Protein AF-G2E736-F1 (afdb_monomer_lite)

Structure (mmCIF, N/CA/C/O backbone):
data_AF-G2E736-F1
#
_entry.id   AF-G2E736-F1
#
loop_
_atom_site.group_PDB
_atom_site.id
_atom_site.type_symbol
_atom_site.label_atom_id
_atom_site.label_alt_id
_atom_site.label_comp_id
_atom_site.label_asym_id
_atom_site.label_entity_id
_atom_site.label_seq_id
_atom_site.pdbx_PDB_ins_code
_atom_site.Cartn_x
_atom_site.Cartn_y
_atom_site.Cartn_z
_atom_site.occupancy
_atom_site.B_iso_or_equiv
_atom_site.auth_seq_id
_atom_site.auth_comp_id
_atom_site.auth_asym_id
_atom_site.auth_atom_id
_atom_site.pdbx_PDB_model_num
ATOM 1 N N . MET A 1 1 ? 27.287 -18.306 -97.192 1.00 38.28 1 MET A N 1
ATOM 2 C CA . MET A 1 1 ? 28.010 -17.024 -97.312 1.00 38.28 1 MET A CA 1
ATOM 3 C C . MET A 1 1 ? 27.262 -15.974 -96.508 1.00 38.28 1 MET A C 1
ATOM 5 O O . MET A 1 1 ? 26.047 -15.914 -96.611 1.00 38.28 1 MET A O 1
ATOM 9 N N . SER A 1 2 ? 28.021 -15.211 -95.722 1.00 40.59 2 SER A N 1
ATOM 10 C CA . SER A 1 2 ? 27.678 -13.952 -95.044 1.00 40.59 2 SER A CA 1
ATOM 11 C C . SER A 1 2 ? 26.694 -13.979 -93.872 1.00 40.59 2 SER A C 1
ATOM 13 O O . SER A 1 2 ? 25.486 -13.822 -94.002 1.00 40.59 2 SER A O 1
ATOM 15 N N . GLN A 1 3 ? 27.313 -14.083 -92.696 1.00 32.12 3 GLN A N 1
ATOM 16 C CA . GLN A 1 3 ? 26.836 -13.601 -91.406 1.00 32.12 3 GLN A CA 1
ATOM 17 C C . GLN A 1 3 ? 26.564 -12.085 -91.480 1.00 32.12 3 GLN A C 1
ATOM 19 O O . GLN A 1 3 ? 27.404 -11.336 -91.978 1.00 32.12 3 GLN A O 1
ATOM 24 N N . GLN A 1 4 ? 25.437 -11.622 -90.935 1.00 37.47 4 GLN A N 1
ATOM 25 C CA . GLN A 1 4 ? 25.281 -10.237 -90.486 1.00 37.47 4 GLN A CA 1
ATOM 26 C C . GLN A 1 4 ? 25.029 -10.245 -88.980 1.00 37.47 4 GLN A C 1
ATOM 28 O O . GLN A 1 4 ? 23.956 -10.575 -88.487 1.00 37.47 4 GLN A O 1
ATOM 33 N N . THR A 1 5 ? 26.091 -9.915 -88.257 1.00 35.25 5 THR A N 1
ATOM 34 C CA . THR A 1 5 ? 26.140 -9.647 -86.823 1.00 35.25 5 THR A CA 1
ATOM 35 C C . THR A 1 5 ? 25.477 -8.304 -86.517 1.00 35.25 5 THR A C 1
ATOM 37 O O . THR A 1 5 ? 25.991 -7.261 -86.918 1.00 35.25 5 THR A O 1
ATOM 40 N N . THR A 1 6 ? 24.375 -8.300 -85.767 1.00 41.50 6 THR A N 1
ATOM 41 C CA . THR A 1 6 ? 23.814 -7.080 -85.169 1.00 41.50 6 THR A CA 1
ATOM 42 C C . THR A 1 6 ? 24.322 -6.924 -83.736 1.00 41.50 6 THR A C 1
ATOM 44 O O . THR A 1 6 ? 23.935 -7.666 -82.835 1.00 41.50 6 THR A O 1
ATOM 47 N N . THR A 1 7 ? 25.211 -5.958 -83.534 1.00 42.09 7 THR A N 1
ATOM 48 C CA . THR A 1 7 ? 25.757 -5.509 -82.246 1.00 42.09 7 THR A CA 1
ATOM 49 C C . THR A 1 7 ? 24.682 -4.840 -81.370 1.00 42.09 7 THR A C 1
ATOM 51 O O . THR A 1 7 ? 23.824 -4.124 -81.894 1.00 42.09 7 THR A O 1
ATOM 54 N N . PRO A 1 8 ? 24.721 -4.987 -80.030 1.00 41.59 8 PRO A N 1
ATOM 55 C CA . PRO A 1 8 ? 23.765 -4.329 -79.148 1.00 41.59 8 PRO A CA 1
ATOM 56 C C . PRO A 1 8 ? 24.120 -2.846 -78.949 1.00 41.59 8 PRO A C 1
ATOM 58 O O . PRO A 1 8 ? 25.254 -2.483 -78.628 1.00 41.59 8 PRO A O 1
ATOM 61 N N . LYS A 1 9 ? 23.116 -1.976 -79.123 1.00 42.38 9 LYS A N 1
ATOM 62 C CA . LYS A 1 9 ? 23.180 -0.527 -78.879 1.00 42.38 9 LYS A CA 1
ATOM 63 C C . LYS A 1 9 ? 23.616 -0.234 -77.434 1.00 42.38 9 LYS A C 1
ATOM 65 O O . LYS A 1 9 ? 22.866 -0.481 -76.491 1.00 42.38 9 LYS A O 1
ATOM 70 N N . LYS A 1 10 ? 24.802 0.364 -77.266 1.00 39.66 10 LYS A N 1
ATOM 71 C CA . LYS A 1 10 ? 25.232 1.014 -76.016 1.00 39.66 10 LYS A CA 1
ATOM 72 C C . LYS A 1 10 ? 24.239 2.129 -75.670 1.00 39.66 10 LYS A C 1
ATOM 74 O O . LYS A 1 10 ? 24.122 3.103 -76.410 1.00 39.66 10 LYS A O 1
ATOM 79 N N . ARG A 1 11 ? 23.528 1.997 -74.545 1.00 41.25 11 ARG A N 1
ATOM 80 C CA . ARG A 1 11 ? 22.749 3.096 -73.959 1.00 41.25 11 ARG A CA 1
ATOM 81 C C . ARG A 1 11 ? 23.721 4.196 -73.535 1.00 41.25 11 ARG A C 1
ATOM 83 O O . ARG A 1 11 ? 24.558 3.984 -72.659 1.00 41.25 11 ARG A O 1
ATOM 90 N N . GLY A 1 12 ? 23.628 5.347 -74.195 1.00 37.38 12 GLY A N 1
ATOM 91 C CA . GLY A 1 12 ? 24.351 6.555 -73.823 1.00 37.38 12 GLY A CA 1
ATOM 92 C C . GLY A 1 12 ? 23.983 6.971 -72.401 1.00 37.38 12 GLY A C 1
ATOM 93 O O . GLY A 1 12 ? 22.809 7.096 -72.058 1.00 37.38 12 GLY A O 1
ATOM 94 N N . ARG A 1 13 ? 25.005 7.152 -71.568 1.00 41.62 13 ARG A N 1
ATOM 95 C CA . ARG A 1 13 ? 24.904 7.781 -70.252 1.00 41.62 13 ARG A CA 1
ATOM 96 C C . ARG A 1 13 ? 24.563 9.261 -70.482 1.00 41.62 13 ARG A C 1
ATOM 98 O O . ARG A 1 13 ? 25.299 9.897 -71.238 1.00 41.62 13 ARG A O 1
ATOM 105 N N . PRO A 1 14 ? 23.495 9.824 -69.892 1.00 42.16 14 PRO A N 1
ATOM 106 C CA . PRO A 1 14 ? 23.243 11.250 -70.027 1.00 42.16 14 PRO A CA 1
ATOM 107 C C . PRO A 1 14 ? 24.407 12.024 -69.400 1.00 42.16 14 PRO A C 1
ATOM 109 O O . PRO A 1 14 ? 24.808 11.771 -68.261 1.00 42.16 14 PRO A O 1
ATOM 112 N N . ALA A 1 15 ? 24.989 12.920 -70.192 1.00 45.66 15 ALA A N 1
ATOM 113 C CA . ALA A 1 15 ? 25.971 13.884 -69.738 1.00 45.66 15 ALA A CA 1
ATOM 114 C C . ALA A 1 15 ? 25.274 14.991 -68.930 1.00 45.66 15 ALA A C 1
ATOM 116 O O . ALA A 1 15 ? 24.087 15.257 -69.106 1.00 45.66 15 ALA A O 1
ATOM 117 N N . THR A 1 16 ? 26.060 15.656 -68.082 1.00 45.16 16 THR A N 1
ATOM 118 C CA . THR A 1 16 ? 25.750 16.913 -67.378 1.00 45.16 16 THR A CA 1
ATOM 119 C C . THR A 1 16 ? 24.729 16.855 -66.236 1.00 45.16 16 THR A C 1
ATOM 121 O O . THR A 1 16 ? 23.681 17.483 -66.268 1.00 45.16 16 THR A O 1
ATOM 124 N N . GLY A 1 17 ? 25.126 16.221 -65.130 1.00 43.62 17 GLY A N 1
ATOM 125 C CA . GLY A 1 17 ? 24.998 16.897 -63.837 1.00 43.62 17 GLY A CA 1
ATOM 126 C C . GLY A 1 17 ? 26.310 17.638 -63.591 1.00 43.62 17 GLY A C 1
ATOM 127 O O . GLY A 1 17 ? 27.357 16.989 -63.583 1.00 43.62 17 GLY A O 1
ATOM 128 N N . GLN A 1 18 ? 26.294 18.969 -63.462 1.00 53.94 18 GLN A N 1
ATOM 129 C CA . GLN A 1 18 ? 27.473 19.715 -63.006 1.00 53.94 18 GLN A CA 1
ATOM 130 C C . GLN A 1 18 ? 27.988 19.048 -61.728 1.00 53.94 18 GLN A C 1
ATOM 132 O O . GLN A 1 18 ? 27.253 18.906 -60.748 1.00 53.94 18 GLN A O 1
ATOM 137 N N . ALA A 1 19 ? 29.229 18.563 -61.762 1.00 52.59 19 ALA A N 1
ATOM 138 C CA . ALA A 1 19 ? 29.848 17.983 -60.587 1.00 52.59 19 ALA A CA 1
ATOM 139 C C . ALA A 1 19 ? 29.942 19.086 -59.531 1.00 52.59 19 ALA A C 1
ATOM 141 O O . ALA A 1 19 ? 30.679 20.051 -59.719 1.00 52.59 19 ALA A O 1
ATOM 142 N N . LEU A 1 20 ? 29.170 18.946 -58.448 1.00 55.00 20 LEU A N 1
ATOM 143 C CA . LEU A 1 20 ? 29.200 19.868 -57.315 1.00 55.00 20 LEU A CA 1
ATOM 144 C C . LEU A 1 20 ? 30.657 20.116 -56.913 1.00 55.00 20 LEU A C 1
ATOM 146 O O . LEU A 1 20 ? 31.442 19.164 -56.744 1.00 55.00 20 LEU A O 1
ATOM 150 N N . SER A 1 21 ? 31.016 21.387 -56.754 1.00 69.94 21 SER A N 1
ATOM 151 C CA . SER A 1 21 ? 32.341 21.761 -56.266 1.00 69.94 21 SER A CA 1
ATOM 152 C C . SER A 1 21 ? 32.610 21.082 -54.914 1.00 69.94 21 SER A C 1
ATOM 154 O O . SER A 1 21 ? 31.683 20.691 -54.192 1.00 69.94 21 SER A O 1
ATOM 156 N N . GLY A 1 22 ? 33.884 20.887 -54.556 1.00 62.31 22 GLY A N 1
ATOM 157 C CA . GLY A 1 22 ? 34.246 20.271 -53.270 1.00 62.31 22 GLY A CA 1
ATOM 158 C C . GLY A 1 22 ? 33.572 20.973 -52.081 1.00 62.31 22 GLY A C 1
ATOM 159 O O . GLY A 1 22 ? 33.037 20.311 -51.192 1.00 62.31 22 GLY A O 1
ATOM 160 N N . ALA A 1 23 ? 33.478 22.305 -52.146 1.00 67.25 23 ALA A N 1
ATOM 161 C CA . ALA A 1 23 ? 32.819 23.140 -51.148 1.00 67.25 23 ALA A CA 1
ATOM 162 C C . ALA A 1 23 ? 31.299 22.902 -51.062 1.00 67.25 23 ALA A C 1
ATOM 164 O O . ALA A 1 23 ? 30.753 22.779 -49.965 1.00 67.25 23 ALA A O 1
ATOM 165 N N . GLU A 1 24 ? 30.603 22.767 -52.194 1.00 69.25 24 GLU A N 1
ATOM 166 C CA . GLU A 1 24 ? 29.157 22.494 -52.211 1.00 69.25 24 GLU A CA 1
ATOM 167 C C . GLU A 1 24 ? 28.822 21.089 -51.710 1.00 69.25 24 GLU A C 1
ATOM 169 O O . GLU A 1 24 ? 27.812 20.898 -51.028 1.00 69.25 24 GLU A O 1
ATOM 174 N N . ARG A 1 25 ? 29.688 20.102 -51.980 1.00 64.69 25 ARG A N 1
ATOM 175 C CA . ARG A 1 25 ? 29.551 18.754 -51.408 1.00 64.69 25 ARG A CA 1
ATOM 176 C C . ARG A 1 25 ? 29.687 18.778 -49.893 1.00 64.69 25 ARG A C 1
ATOM 178 O O . ARG A 1 25 ? 28.876 18.166 -49.202 1.00 64.69 25 ARG A O 1
ATOM 185 N N . GLN A 1 26 ? 30.657 19.524 -49.373 1.00 62.56 26 GLN A N 1
ATOM 186 C CA . GLN A 1 26 ? 30.870 19.661 -47.933 1.00 62.56 26 GLN A CA 1
ATOM 187 C C . GLN A 1 26 ? 29.741 20.437 -47.251 1.00 62.56 26 GLN A C 1
ATOM 189 O O . GLN A 1 26 ? 29.319 20.062 -46.158 1.00 62.56 26 GLN A O 1
ATOM 194 N N . ARG A 1 27 ? 29.190 21.463 -47.910 1.00 75.19 27 ARG A N 1
ATOM 195 C CA . ARG A 1 27 ? 28.008 22.189 -47.432 1.00 75.19 27 ARG A CA 1
ATOM 196 C C . ARG A 1 27 ? 26.778 21.286 -47.379 1.00 75.19 27 ARG A C 1
ATOM 198 O O . ARG A 1 27 ? 26.169 21.180 -46.322 1.00 75.19 27 ARG A O 1
ATOM 205 N N . ARG A 1 28 ? 26.468 20.558 -48.458 1.00 76.12 28 ARG A N 1
ATOM 206 C CA . ARG A 1 28 ? 25.341 19.609 -48.479 1.00 76.12 28 ARG A CA 1
ATOM 207 C C . ARG A 1 28 ? 25.523 18.460 -47.497 1.00 76.12 28 ARG A C 1
ATOM 209 O O . ARG A 1 28 ? 24.546 18.004 -46.916 1.00 76.12 28 ARG A O 1
ATOM 216 N N . TYR A 1 29 ? 26.754 18.000 -47.281 1.00 73.19 29 TYR A N 1
ATOM 217 C CA . TYR A 1 29 ? 27.057 17.020 -46.241 1.00 73.19 29 TYR A CA 1
ATOM 218 C C . TYR A 1 29 ? 26.792 17.588 -44.843 1.00 73.19 29 TYR A C 1
ATOM 220 O O . TYR A 1 29 ? 26.139 16.928 -44.044 1.00 73.19 29 TYR A O 1
ATOM 228 N N . ARG A 1 30 ? 27.221 18.825 -44.556 1.00 76.12 30 ARG A N 1
ATOM 229 C CA . ARG A 1 30 ? 26.943 19.507 -43.279 1.00 76.12 30 ARG A CA 1
ATOM 230 C C . ARG A 1 30 ? 25.457 19.782 -43.074 1.00 76.12 30 ARG A C 1
ATOM 232 O O . ARG A 1 30 ? 24.983 19.631 -41.959 1.00 76.12 30 ARG A O 1
ATOM 239 N N . GLU A 1 31 ? 24.727 20.153 -44.122 1.00 77.44 31 GLU A N 1
ATOM 240 C CA . GLU A 1 31 ? 23.277 20.378 -44.079 1.00 77.44 31 GLU A CA 1
ATOM 241 C C . GLU A 1 31 ? 22.514 19.065 -43.886 1.00 77.44 31 GLU A C 1
ATOM 243 O O . GLU A 1 31 ? 21.630 19.004 -43.042 1.00 77.44 31 GLU A O 1
ATOM 248 N N . ARG A 1 32 ? 22.907 17.984 -44.574 1.00 74.19 32 ARG A N 1
ATOM 249 C CA . ARG A 1 32 ? 22.350 16.638 -44.356 1.00 74.19 32 ARG A CA 1
ATOM 250 C C . ARG A 1 32 ? 22.690 16.087 -42.980 1.00 74.19 32 ARG A C 1
ATOM 252 O O . ARG A 1 32 ? 21.835 15.468 -42.367 1.00 74.19 32 ARG A O 1
ATOM 259 N N . LYS A 1 33 ? 23.908 16.329 -42.489 1.00 68.00 33 LYS A N 1
ATOM 260 C CA . LYS A 1 33 ? 24.319 15.962 -41.135 1.00 68.00 33 LYS A CA 1
ATOM 261 C C . LYS A 1 33 ? 23.521 16.762 -40.104 1.00 68.00 33 LYS A C 1
ATOM 263 O O . LYS A 1 33 ? 22.902 16.147 -39.265 1.00 68.00 33 LYS A O 1
ATOM 268 N N . LYS A 1 34 ? 23.399 18.088 -40.239 1.00 68.62 34 LYS A N 1
ATOM 269 C CA . LYS A 1 34 ? 22.533 18.922 -39.380 1.00 68.62 34 LYS A CA 1
ATOM 270 C C . LYS A 1 34 ? 21.058 18.535 -39.447 1.00 68.62 34 LYS A C 1
ATOM 272 O O . LYS A 1 34 ? 20.384 18.647 -38.438 1.00 68.62 34 LYS A O 1
ATOM 277 N N . ALA A 1 35 ? 20.546 18.135 -40.610 1.00 59.06 35 ALA A N 1
ATOM 278 C CA . ALA A 1 35 ? 19.165 17.684 -40.762 1.00 59.06 35 ALA A CA 1
ATOM 279 C C . ALA A 1 35 ? 18.956 16.304 -40.128 1.00 59.06 35 ALA A C 1
ATOM 281 O O . ALA A 1 35 ? 17.963 16.107 -39.446 1.00 59.06 35 ALA A O 1
ATOM 282 N N . ARG A 1 36 ? 19.911 15.380 -40.293 1.00 52.56 36 ARG A N 1
ATOM 283 C CA . ARG A 1 36 ? 19.902 14.072 -39.627 1.00 52.56 36 ARG A CA 1
ATOM 284 C C . ARG A 1 36 ? 20.019 14.224 -38.113 1.00 52.56 36 ARG A C 1
ATOM 286 O O . ARG A 1 36 ? 19.228 13.630 -37.404 1.00 52.56 36 ARG A O 1
ATOM 293 N N . ASP A 1 37 ? 20.945 15.067 -37.666 1.00 47.62 37 ASP A N 1
ATOM 294 C CA . ASP A 1 37 ? 21.186 15.365 -36.258 1.00 47.62 37 ASP A CA 1
ATOM 295 C C . ASP A 1 37 ? 19.980 16.121 -35.651 1.00 47.62 37 ASP A C 1
ATOM 297 O O . ASP A 1 37 ? 19.612 15.840 -34.523 1.00 47.62 37 ASP A O 1
ATOM 301 N N . ARG A 1 38 ? 19.287 17.001 -36.403 1.00 45.91 38 ARG A N 1
ATOM 302 C CA . ARG A 1 38 ? 18.004 17.612 -35.983 1.00 45.91 38 ARG A CA 1
ATOM 303 C C . ARG A 1 38 ? 16.881 16.586 -35.846 1.00 45.91 38 ARG A C 1
ATOM 305 O O . ARG A 1 38 ? 16.194 16.592 -34.838 1.00 45.91 38 ARG A O 1
ATOM 312 N N . VAL A 1 39 ? 16.718 15.695 -36.826 1.00 44.91 39 VAL A N 1
ATOM 313 C CA . VAL A 1 39 ? 15.679 14.649 -36.796 1.00 44.91 39 VAL A CA 1
ATOM 314 C C . VAL A 1 39 ? 15.917 13.655 -35.653 1.00 44.91 39 VAL A C 1
ATOM 316 O O . VAL A 1 39 ? 14.962 13.140 -35.094 1.00 44.91 39 VAL A O 1
ATOM 319 N N . THR A 1 40 ? 17.169 13.421 -35.253 1.00 47.47 40 THR A N 1
ATOM 320 C CA . THR A 1 40 ? 17.508 12.577 -34.092 1.00 47.47 40 THR A CA 1
ATOM 321 C C . THR A 1 40 ? 17.495 13.318 -32.749 1.00 47.47 40 THR A C 1
ATOM 323 O O . THR A 1 40 ? 17.698 12.680 -31.725 1.00 47.47 40 THR A O 1
ATOM 326 N N . CYS A 1 41 ? 17.310 14.644 -32.732 1.00 43.88 41 CYS A N 1
ATOM 327 C CA . CYS A 1 41 ? 17.325 15.453 -31.507 1.00 43.88 41 CYS A CA 1
ATOM 328 C C . CYS A 1 41 ? 15.934 15.897 -31.023 1.00 43.88 41 CYS A C 1
ATOM 330 O O . CYS A 1 41 ? 15.858 16.401 -29.907 1.00 43.88 41 CYS A O 1
ATOM 332 N N . ASP A 1 42 ? 14.865 15.727 -31.810 1.00 52.59 42 ASP A N 1
ATOM 333 C CA . ASP A 1 42 ? 13.543 16.285 -31.470 1.00 52.59 42 ASP A CA 1
ATOM 334 C C . ASP A 1 42 ? 12.570 15.292 -30.797 1.00 52.59 42 ASP A C 1
ATOM 336 O O . ASP A 1 42 ? 11.603 15.731 -30.178 1.00 52.59 42 ASP A O 1
ATOM 340 N N . GLU A 1 43 ? 12.828 13.980 -30.817 1.00 61.38 43 GLU A N 1
ATOM 341 C CA . GLU A 1 43 ? 12.037 13.000 -30.053 1.00 61.38 43 GLU A CA 1
ATOM 342 C C . GLU A 1 43 ? 12.876 12.444 -28.901 1.00 61.38 43 GLU A C 1
ATOM 344 O O . GLU A 1 43 ? 13.898 11.785 -29.107 1.00 61.38 43 GLU A O 1
ATOM 349 N N . LYS A 1 44 ? 12.459 12.742 -27.664 1.00 71.31 44 LYS A N 1
ATOM 350 C CA . LYS A 1 44 ? 13.052 12.136 -26.467 1.00 71.31 44 LYS A CA 1
ATOM 351 C C . LYS A 1 44 ? 12.930 10.609 -26.576 1.00 71.31 44 LYS A C 1
ATOM 353 O O . LYS A 1 44 ? 11.871 10.133 -26.989 1.00 71.31 44 LYS A O 1
ATOM 358 N N . PRO A 1 45 ? 13.974 9.839 -26.217 1.00 83.19 45 PRO A N 1
ATOM 359 C CA . PRO A 1 45 ? 13.886 8.385 -26.230 1.00 83.19 45 PRO A CA 1
ATOM 360 C C . PRO A 1 45 ? 12.745 7.938 -25.316 1.00 83.19 45 PRO A C 1
ATOM 362 O O . PRO A 1 45 ? 12.526 8.521 -24.257 1.00 83.19 45 PRO A O 1
ATOM 365 N N . SER A 1 46 ? 12.003 6.927 -25.751 1.00 90.19 46 SER A N 1
ATOM 366 C CA . SER A 1 46 ? 10.874 6.387 -25.007 1.00 90.19 46 SER A CA 1
ATOM 367 C C . SER A 1 46 ? 10.601 4.945 -25.422 1.00 90.19 46 SER A C 1
ATOM 369 O O . SER A 1 46 ? 10.834 4.571 -26.575 1.00 90.19 46 SER A O 1
ATOM 371 N N . ASN A 1 47 ? 10.096 4.146 -24.484 1.00 94.50 47 ASN A N 1
ATOM 372 C CA . ASN A 1 47 ? 9.580 2.814 -24.741 1.00 94.50 47 ASN A CA 1
ATOM 373 C C . ASN A 1 47 ? 8.033 2.823 -24.704 1.00 94.50 47 ASN A C 1
ATOM 375 O O . ASN A 1 47 ? 7.440 2.784 -23.623 1.00 94.50 47 ASN A O 1
ATOM 379 N N . PRO A 1 48 ? 7.347 2.830 -25.865 1.00 95.31 48 PRO A N 1
ATOM 380 C CA . PRO A 1 48 ? 5.886 2.925 -25.912 1.00 95.31 48 PRO A CA 1
ATOM 381 C C . PRO A 1 48 ? 5.184 1.699 -25.314 1.00 95.31 48 PRO A C 1
ATOM 383 O O . PRO A 1 48 ? 4.067 1.809 -24.809 1.00 95.31 48 PRO A O 1
ATOM 386 N N . GLU A 1 49 ? 5.818 0.523 -25.348 1.00 96.56 49 GLU A N 1
ATOM 387 C CA . GLU A 1 49 ? 5.261 -0.673 -24.717 1.00 96.56 49 GLU A CA 1
ATOM 388 C C . GLU A 1 49 ? 5.320 -0.571 -23.192 1.00 96.56 49 GLU A C 1
ATOM 390 O O . GLU A 1 49 ? 4.341 -0.897 -22.522 1.00 96.56 49 GLU A O 1
ATOM 395 N N . HIS A 1 50 ? 6.429 -0.052 -22.655 1.00 97.56 50 HIS A N 1
ATOM 396 C CA . HIS A 1 50 ? 6.582 0.219 -21.224 1.00 97.56 50 HIS A CA 1
ATOM 397 C C . HIS A 1 50 ? 5.521 1.212 -20.745 1.00 97.56 50 HIS A C 1
ATOM 399 O O . HIS A 1 50 ? 4.752 0.905 -19.836 1.00 97.56 50 HIS A O 1
ATOM 405 N N . GLN A 1 51 ? 5.374 2.341 -21.441 1.00 95.81 51 GLN A N 1
ATOM 406 C CA . GLN A 1 51 ? 4.356 3.342 -21.114 1.00 95.81 51 GLN A CA 1
ATOM 407 C C . GLN A 1 51 ? 2.945 2.755 -21.103 1.00 95.81 51 GLN A C 1
ATOM 409 O O . GLN A 1 51 ? 2.174 3.013 -20.180 1.00 95.81 51 GLN A O 1
ATOM 414 N N . ARG A 1 52 ? 2.606 1.914 -22.086 1.00 96.75 52 ARG A N 1
ATOM 415 C CA . ARG A 1 52 ? 1.299 1.247 -22.145 1.00 96.75 52 ARG A CA 1
ATOM 416 C C . ARG A 1 52 ? 1.038 0.350 -20.930 1.00 96.75 52 ARG A C 1
ATOM 418 O O . ARG A 1 52 ? -0.106 0.263 -20.494 1.00 96.75 52 ARG A O 1
ATOM 425 N N . LEU A 1 53 ? 2.057 -0.346 -20.424 1.00 97.75 53 LEU A N 1
ATOM 426 C CA . LEU A 1 53 ? 1.921 -1.259 -19.284 1.00 97.75 53 LEU A CA 1
ATOM 427 C C . LEU A 1 53 ? 1.830 -0.517 -17.945 1.00 97.75 53 LEU A C 1
ATOM 429 O O . LEU A 1 53 ? 1.062 -0.933 -17.083 1.00 97.75 53 LEU A O 1
ATOM 433 N N . PHE A 1 54 ? 2.580 0.576 -17.791 1.00 97.44 54 PHE A N 1
ATOM 434 C CA . PHE A 1 54 ? 2.801 1.246 -16.503 1.00 97.44 54 PHE A CA 1
ATOM 435 C C . PHE A 1 54 ? 2.125 2.614 -16.375 1.00 97.44 54 PHE A C 1
ATOM 437 O O . PHE A 1 54 ? 2.473 3.418 -15.512 1.00 97.44 54 PHE A O 1
ATOM 444 N N . THR A 1 55 ? 1.137 2.886 -17.223 1.00 95.69 55 THR A N 1
ATOM 445 C CA . THR A 1 55 ? 0.259 4.046 -17.059 1.00 95.69 55 THR A CA 1
ATOM 446 C C . THR A 1 55 ? -0.859 3.703 -16.078 1.00 95.69 55 THR A C 1
ATOM 448 O O . THR A 1 55 ? -1.593 2.734 -16.281 1.00 95.69 55 THR A O 1
ATOM 451 N N . ILE A 1 56 ? -1.003 4.511 -15.024 1.00 95.69 56 ILE A N 1
ATOM 452 C CA . ILE A 1 56 ? -2.136 4.417 -14.097 1.00 95.69 56 ILE A CA 1
ATOM 453 C C . ILE A 1 56 ? -3.413 4.803 -14.865 1.00 95.69 56 ILE A C 1
ATOM 455 O O . ILE A 1 56 ? -3.457 5.899 -15.430 1.00 95.69 56 ILE A O 1
ATOM 459 N N . PRO A 1 57 ? -4.433 3.927 -14.938 1.00 93.44 57 PRO A N 1
ATOM 460 C CA . PRO A 1 57 ? -5.665 4.232 -15.655 1.00 93.44 57 PRO A CA 1
ATOM 461 C C . PRO A 1 57 ? -6.419 5.406 -15.024 1.00 93.44 57 PRO A C 1
ATOM 463 O O . PRO A 1 57 ? -6.508 5.510 -13.803 1.00 93.44 57 PRO A O 1
ATOM 466 N N . GLU A 1 58 ? -7.027 6.253 -15.855 1.00 90.12 58 GLU A N 1
ATOM 467 C CA . GLU A 1 58 ? -7.899 7.319 -15.361 1.00 90.12 58 GLU A CA 1
ATOM 468 C C . GLU A 1 58 ? -9.205 6.732 -14.787 1.00 90.12 58 GLU A C 1
ATOM 470 O O . GLU A 1 58 ? -9.866 5.929 -15.467 1.00 90.12 58 GLU A O 1
ATOM 475 N N . PRO A 1 59 ? -9.616 7.140 -13.569 1.00 87.38 59 PRO A N 1
ATOM 476 C CA . PRO A 1 59 ? -10.878 6.719 -12.974 1.00 87.38 59 PRO A CA 1
ATOM 477 C C . PRO A 1 59 ? -12.059 7.016 -13.901 1.00 87.38 59 PRO A C 1
ATOM 479 O O . PRO A 1 59 ? -12.252 8.149 -14.344 1.00 87.38 59 PRO A O 1
ATOM 482 N N . GLN A 1 60 ? -12.885 6.009 -14.183 1.00 81.25 60 GLN A N 1
ATOM 483 C CA . GLN A 1 60 ? -14.112 6.219 -14.941 1.00 81.25 60 GLN A CA 1
ATOM 484 C C . GLN A 1 60 ? -15.179 6.782 -14.006 1.00 81.25 60 GLN A C 1
ATOM 486 O O . GLN A 1 60 ? -15.472 6.205 -12.956 1.00 81.25 60 GLN A O 1
ATOM 491 N N . VAL A 1 61 ? -15.789 7.908 -14.388 1.00 66.44 61 VAL A N 1
ATOM 492 C CA . VAL A 1 61 ? -16.889 8.505 -13.621 1.00 66.44 61 VAL A CA 1
ATOM 493 C C . VAL A 1 61 ? -18.067 7.532 -13.626 1.00 66.44 61 VAL A C 1
ATOM 495 O O . VAL A 1 61 ? -18.833 7.448 -14.587 1.00 66.44 61 VAL A O 1
ATOM 498 N N . SER A 1 62 ? -18.211 6.775 -12.544 1.00 60.47 62 SER A N 1
ATOM 499 C CA . SER A 1 62 ? -19.362 5.903 -12.349 1.00 60.47 62 SER A CA 1
ATOM 500 C C . SER A 1 62 ? -20.592 6.753 -12.031 1.00 60.47 62 SER A C 1
ATOM 502 O O . SER A 1 62 ? -20.606 7.488 -11.048 1.00 60.47 62 SER A O 1
ATOM 504 N N . GLN A 1 63 ? -21.660 6.621 -12.825 1.00 50.62 63 GLN A N 1
ATOM 505 C CA . GLN A 1 63 ? -22.972 7.250 -12.579 1.00 50.62 63 GLN A CA 1
ATOM 506 C C . GLN A 1 63 ? -23.786 6.518 -11.494 1.00 50.62 63 GLN A C 1
ATOM 508 O O . GLN A 1 63 ? -25.011 6.433 -11.571 1.00 50.62 63 GLN A O 1
ATOM 513 N N . SER A 1 64 ? -23.122 5.915 -10.506 1.00 50.38 64 SER A N 1
ATOM 514 C CA . SER A 1 64 ? -23.825 5.151 -9.480 1.00 50.38 64 SER A CA 1
ATOM 515 C C . SER A 1 64 ? -24.479 6.104 -8.483 1.00 50.38 64 SER A C 1
ATOM 517 O O . SER A 1 64 ? -23.807 6.741 -7.679 1.00 50.38 64 SER A O 1
ATOM 519 N N . THR A 1 65 ? -25.807 6.188 -8.534 1.00 49.69 65 THR A N 1
ATOM 520 C CA . THR A 1 65 ? -26.660 6.865 -7.544 1.00 49.69 65 THR A CA 1
ATOM 521 C C . THR A 1 65 ? -27.168 5.892 -6.476 1.00 49.69 65 THR A C 1
ATOM 523 O O . THR A 1 65 ? -28.214 6.129 -5.868 1.00 49.69 65 THR A O 1
ATOM 526 N N . ALA A 1 66 ? -26.498 4.749 -6.293 1.00 54.31 66 ALA A N 1
ATOM 527 C CA . ALA A 1 66 ? -26.908 3.762 -5.305 1.00 54.31 66 ALA A CA 1
ATOM 528 C C . ALA A 1 66 ? -26.780 4.368 -3.901 1.00 54.31 66 ALA A C 1
ATOM 530 O O . ALA A 1 66 ? -25.693 4.745 -3.466 1.00 54.31 66 ALA A O 1
ATOM 531 N N . ILE A 1 67 ? -27.911 4.482 -3.206 1.00 54.06 67 ILE A N 1
ATOM 532 C CA . ILE A 1 67 ? -27.963 4.943 -1.820 1.00 54.06 67 ILE A CA 1
ATOM 533 C C . ILE A 1 67 ? -27.224 3.905 -0.975 1.00 54.06 67 ILE A C 1
ATOM 535 O O . ILE A 1 67 ? -27.696 2.777 -0.828 1.00 54.06 67 ILE A O 1
ATOM 539 N N . SER A 1 68 ? -26.062 4.280 -0.438 1.00 57.94 68 SER A N 1
ATOM 540 C CA . SER A 1 68 ? -25.355 3.454 0.537 1.00 57.94 68 SER A CA 1
ATOM 541 C C . SER A 1 68 ? -26.219 3.347 1.792 1.00 57.94 68 SER A C 1
ATOM 543 O O . SER A 1 68 ? -26.569 4.357 2.410 1.00 57.94 68 SER A O 1
ATOM 545 N N . VAL A 1 69 ? -26.629 2.127 2.142 1.00 59.47 69 VAL A N 1
ATOM 546 C CA . VAL A 1 69 ? -27.348 1.882 3.392 1.00 59.47 69 VAL A CA 1
ATOM 547 C C . VAL A 1 69 ? -26.339 2.024 4.521 1.00 59.47 69 VAL A C 1
ATOM 549 O O . VAL A 1 69 ? -25.378 1.265 4.603 1.00 59.47 69 VAL A O 1
ATOM 552 N N . ARG A 1 70 ? -26.561 3.007 5.395 1.00 67.69 70 ARG A N 1
ATOM 553 C CA . ARG A 1 70 ? -25.730 3.223 6.580 1.00 67.69 70 ARG A CA 1
ATOM 554 C C . ARG A 1 70 ? -25.925 2.065 7.549 1.00 67.69 70 ARG A C 1
ATOM 556 O O . ARG A 1 70 ? -26.934 2.005 8.248 1.00 67.69 70 ARG A O 1
ATOM 563 N N . THR A 1 71 ? -24.965 1.157 7.590 1.00 71.19 71 THR A N 1
ATOM 564 C CA . THR A 1 71 ? -24.894 0.099 8.596 1.00 71.19 71 THR A CA 1
ATOM 565 C C . THR A 1 71 ? -23.871 0.500 9.647 1.00 71.19 71 THR A C 1
ATOM 567 O O . THR A 1 71 ? -22.700 0.683 9.326 1.00 71.19 71 THR A O 1
ATOM 570 N N . LEU A 1 72 ? -24.322 0.668 10.889 1.00 83.62 72 LEU A N 1
ATOM 571 C CA . LEU A 1 72 ? -23.441 0.845 12.041 1.00 83.62 72 LEU A CA 1
ATOM 572 C C . LEU A 1 72 ? -23.259 -0.508 12.738 1.00 83.62 72 LEU A C 1
ATOM 574 O O . LEU A 1 72 ? -24.233 -1.263 12.818 1.00 83.62 72 LEU A O 1
ATOM 578 N N . PRO A 1 73 ? -22.060 -0.816 13.257 1.00 86.50 73 PRO A N 1
ATOM 579 C CA . PRO A 1 73 ? -21.868 -1.980 14.110 1.00 86.50 73 PRO A CA 1
ATOM 580 C C . PRO A 1 73 ? -22.708 -1.855 15.387 1.00 86.50 73 PRO A C 1
ATOM 582 O O . PRO A 1 73 ? -22.955 -0.752 15.886 1.00 86.50 73 PRO A O 1
ATOM 585 N N . GLU A 1 74 ? -23.138 -2.991 15.933 1.00 88.31 74 GLU A N 1
ATOM 586 C CA . GLU A 1 74 ? -23.855 -3.024 17.207 1.00 88.31 74 GLU A CA 1
ATOM 587 C C . GLU A 1 74 ? -22.948 -2.552 18.350 1.00 88.31 74 GLU A C 1
ATOM 589 O O . GLU A 1 74 ? -21.772 -2.913 18.429 1.00 88.31 74 GLU A O 1
ATOM 594 N N . GLN A 1 75 ? -23.494 -1.740 19.253 1.00 88.50 75 GLN A N 1
ATOM 595 C CA . GLN A 1 75 ? -22.764 -1.296 20.435 1.00 88.50 75 GLN A CA 1
ATOM 596 C C . GLN A 1 75 ? -22.681 -2.431 21.462 1.00 88.50 75 GLN A C 1
ATOM 598 O O . GLN A 1 75 ? -23.689 -3.059 21.784 1.00 88.50 75 GLN A O 1
ATOM 603 N N . GLN A 1 76 ? -21.484 -2.677 22.000 1.00 87.81 76 GLN A N 1
ATOM 604 C CA . GLN A 1 76 ? -21.217 -3.771 22.936 1.00 87.81 76 GLN A CA 1
ATOM 605 C C . GLN A 1 76 ? -20.609 -3.254 24.242 1.00 87.81 76 GLN A C 1
ATOM 607 O O . GLN A 1 76 ? -19.790 -2.339 24.229 1.00 87.81 76 GLN A O 1
ATOM 612 N N . ALA A 1 77 ? -20.981 -3.876 25.363 1.00 91.88 77 ALA A N 1
ATOM 613 C CA . ALA A 1 77 ? -20.385 -3.625 26.676 1.00 91.88 77 ALA A CA 1
ATOM 614 C C . ALA A 1 77 ? -19.259 -4.642 26.942 1.00 91.88 77 ALA A C 1
ATOM 616 O O . ALA A 1 77 ? -19.480 -5.675 27.577 1.00 91.88 77 ALA A O 1
ATOM 617 N N . VAL A 1 78 ? -18.074 -4.396 26.378 1.00 91.56 78 VAL A N 1
ATOM 618 C CA . VAL A 1 78 ? -16.933 -5.332 26.400 1.00 91.56 78 VAL A CA 1
ATOM 619 C C . VAL A 1 78 ? -16.241 -5.330 27.762 1.00 91.56 78 VAL A C 1
ATOM 621 O O . VAL A 1 78 ? -15.930 -6.381 28.327 1.00 91.56 78 VAL A O 1
ATOM 624 N N . THR A 1 79 ? -15.986 -4.138 28.290 1.00 92.44 79 THR A N 1
ATOM 625 C CA . THR A 1 79 ? -15.235 -3.918 29.527 1.00 92.44 79 THR A CA 1
ATOM 626 C C . THR A 1 79 ? -16.138 -3.587 30.710 1.00 92.44 79 THR A C 1
ATOM 628 O O . THR A 1 79 ? -15.736 -3.805 31.856 1.00 92.44 79 THR A O 1
ATOM 631 N N . GLY A 1 80 ? -17.349 -3.085 30.439 1.00 92.12 80 GLY A N 1
ATOM 632 C CA . GLY A 1 80 ? -18.269 -2.545 31.438 1.00 92.12 80 GLY A CA 1
ATOM 633 C C . GLY A 1 80 ? -17.973 -1.090 31.819 1.00 92.12 80 GLY A C 1
ATOM 634 O O . GLY A 1 80 ? -18.737 -0.500 32.583 1.00 92.12 80 GLY A O 1
ATOM 635 N N . ASP A 1 81 ? -16.894 -0.503 31.294 1.00 95.62 81 ASP A N 1
ATOM 636 C CA . ASP A 1 81 ? -16.620 0.930 31.362 1.00 95.62 81 ASP A CA 1
ATOM 637 C C . ASP A 1 81 ? -17.197 1.598 30.110 1.00 95.62 81 ASP A C 1
ATOM 639 O O . ASP A 1 81 ? -16.738 1.366 28.994 1.00 95.62 81 ASP A O 1
ATOM 643 N N . HIS A 1 82 ? -18.217 2.431 30.311 1.00 94.69 82 HIS A N 1
ATOM 644 C CA . HIS A 1 82 ? -18.965 3.057 29.225 1.00 94.69 82 HIS A CA 1
ATOM 645 C C . HIS A 1 82 ? -18.109 3.896 28.264 1.00 94.69 82 HIS A C 1
ATOM 647 O O . HIS A 1 82 ? -18.397 3.898 27.069 1.00 94.69 82 HIS A O 1
ATOM 653 N N . GLU A 1 83 ? -17.071 4.591 28.740 1.00 95.25 83 GLU A N 1
ATOM 654 C CA . GLU A 1 83 ? -16.232 5.420 27.866 1.00 95.25 83 GLU A CA 1
ATOM 655 C C . GLU A 1 83 ? -15.234 4.565 27.087 1.00 95.25 83 GLU A C 1
ATOM 657 O O . GLU A 1 83 ? -15.012 4.791 25.897 1.00 95.25 83 GLU A O 1
ATOM 662 N N . VAL A 1 84 ? -14.658 3.548 27.737 1.00 96.19 84 VAL A N 1
ATOM 663 C CA . VAL A 1 84 ? -13.765 2.589 27.071 1.00 96.19 84 VAL A CA 1
ATOM 664 C C . VAL A 1 84 ? -14.533 1.819 25.998 1.00 96.19 84 VAL A C 1
ATOM 666 O O . VAL A 1 84 ? -14.071 1.722 24.861 1.00 96.19 84 VAL A O 1
ATOM 669 N N . ASP A 1 85 ? -15.727 1.330 26.331 1.00 96.38 85 ASP A N 1
ATOM 670 C CA . ASP A 1 85 ? -16.598 0.600 25.411 1.00 96.38 85 ASP A CA 1
ATOM 671 C C . ASP A 1 85 ? -17.083 1.499 24.259 1.00 96.38 85 ASP A C 1
ATOM 673 O O . ASP A 1 85 ? -17.134 1.054 23.111 1.00 96.38 85 ASP A O 1
ATOM 677 N N . ALA A 1 86 ? -17.352 2.786 24.519 1.00 95.25 86 ALA A N 1
ATOM 678 C CA . ALA A 1 86 ? -17.634 3.765 23.469 1.00 95.25 86 ALA A CA 1
ATOM 679 C C . ALA A 1 86 ? -16.437 3.961 22.523 1.00 95.25 86 ALA A C 1
ATOM 681 O O . ALA A 1 86 ? -16.624 3.939 21.308 1.00 95.25 86 ALA A O 1
ATOM 682 N N . CYS A 1 87 ? -15.208 4.093 23.037 1.00 94.94 87 CYS A N 1
ATOM 683 C CA . CYS A 1 87 ? -14.009 4.173 22.196 1.00 94.94 87 CYS A CA 1
ATOM 684 C C . CYS A 1 87 ? -13.810 2.914 21.341 1.00 94.94 87 CYS A C 1
ATOM 686 O O . CYS A 1 87 ? -13.514 3.028 20.151 1.00 94.94 87 CYS A O 1
ATOM 688 N N . LEU A 1 88 ? -13.979 1.720 21.917 1.00 95.19 88 LEU A N 1
ATOM 689 C CA . LEU A 1 88 ? -13.877 0.458 21.177 1.00 95.19 88 LEU A CA 1
ATOM 690 C C . LEU A 1 88 ? -14.918 0.383 20.057 1.00 95.19 88 LEU A C 1
ATOM 692 O O . LEU A 1 88 ? -14.586 0.029 18.926 1.00 95.19 88 LEU A O 1
ATOM 696 N N . TRP A 1 89 ? -16.154 0.790 20.345 1.00 95.62 89 TRP A N 1
ATOM 697 C CA . TRP A 1 89 ? -17.209 0.855 19.342 1.00 95.62 89 TRP A CA 1
ATOM 698 C C . TRP A 1 89 ? -16.903 1.876 18.237 1.00 95.62 89 TRP A C 1
ATOM 700 O O . TRP A 1 89 ? -17.033 1.551 17.061 1.00 95.62 89 TRP A O 1
ATOM 710 N N . LEU A 1 90 ? -16.417 3.078 18.571 1.00 95.56 90 LEU A N 1
ATOM 711 C CA . LEU A 1 90 ? -16.030 4.087 17.573 1.00 95.56 90 LEU A CA 1
ATOM 712 C C . LEU A 1 90 ? -14.889 3.611 16.665 1.00 95.56 90 LEU A C 1
ATOM 714 O O . LEU A 1 90 ? -14.895 3.908 15.469 1.00 95.56 90 LEU A O 1
ATOM 718 N N . ARG A 1 91 ? -13.932 2.838 17.195 1.00 93.88 91 ARG A N 1
ATOM 719 C CA . ARG A 1 91 ? -12.904 2.182 16.371 1.00 93.88 91 ARG A CA 1
ATOM 720 C C . ARG A 1 91 ? -13.529 1.214 15.373 1.00 93.88 91 ARG A C 1
ATOM 722 O O . ARG A 1 91 ? -13.161 1.242 14.201 1.00 93.88 91 ARG A O 1
ATOM 729 N N . GLU A 1 92 ? -14.480 0.399 15.820 1.00 93.44 92 GLU A N 1
ATOM 730 C CA . GLU A 1 92 ? -15.180 -0.547 14.948 1.00 93.44 92 GLU A CA 1
ATOM 731 C C . GLU A 1 92 ? -16.009 0.177 13.873 1.00 93.44 92 GLU A C 1
ATOM 733 O O . GLU A 1 92 ? -16.010 -0.218 12.706 1.00 93.44 92 GLU A O 1
ATOM 738 N N . VAL A 1 93 ? -16.638 1.304 14.226 1.00 94.38 93 VAL A N 1
ATOM 739 C CA . VAL A 1 93 ? -17.318 2.188 13.265 1.00 94.38 93 VAL A CA 1
ATOM 740 C C . VAL A 1 93 ? -16.336 2.676 12.196 1.00 94.38 93 VAL A C 1
ATOM 742 O O . VAL A 1 93 ? -16.616 2.538 11.009 1.00 94.38 93 VAL A O 1
ATOM 745 N N . CYS A 1 94 ? -15.167 3.201 12.580 1.00 93.62 94 CYS A N 1
ATOM 746 C CA . CYS A 1 94 ? -14.165 3.690 11.620 1.00 93.62 94 CYS A CA 1
ATOM 747 C C . CYS A 1 94 ? -13.637 2.568 10.710 1.00 93.62 94 CYS A C 1
ATOM 749 O O . CYS A 1 94 ? -13.444 2.757 9.505 1.00 93.62 94 CYS A O 1
ATOM 751 N N . LYS A 1 95 ? -13.431 1.382 11.284 1.00 91.94 95 LYS A N 1
ATOM 752 C CA . LYS A 1 95 ? -12.952 0.191 10.583 1.00 91.94 95 LYS A CA 1
ATOM 753 C C . LYS A 1 95 ? -13.943 -0.302 9.526 1.00 91.94 95 LYS A C 1
ATOM 755 O O . LYS A 1 95 ? -13.528 -0.617 8.417 1.00 91.94 95 LYS A O 1
ATOM 760 N N . THR A 1 96 ? -15.238 -0.309 9.837 1.00 91.75 96 THR A N 1
ATOM 761 C CA . THR A 1 96 ? -16.287 -0.857 8.957 1.00 91.75 96 THR A CA 1
ATOM 762 C C . THR A 1 96 ? -16.973 0.182 8.067 1.00 91.75 96 THR A C 1
ATOM 764 O O . THR A 1 96 ? -17.705 -0.178 7.146 1.00 91.75 96 THR A O 1
ATOM 767 N N . ALA A 1 97 ? -16.739 1.478 8.298 1.00 91.31 97 ALA A N 1
ATOM 768 C CA . ALA A 1 97 ? -17.404 2.547 7.559 1.00 91.31 97 ALA A CA 1
ATOM 769 C C . ALA A 1 97 ? -17.165 2.475 6.041 1.00 91.31 97 ALA A C 1
ATOM 771 O O . ALA A 1 97 ? -16.046 2.257 5.569 1.00 91.31 97 ALA A O 1
ATOM 772 N N . THR A 1 98 ? -18.222 2.745 5.279 1.00 88.00 98 THR A N 1
ATOM 773 C CA . THR A 1 98 ? -18.189 2.915 3.816 1.00 88.00 98 THR A CA 1
ATOM 774 C C . THR A 1 98 ? -18.672 4.300 3.374 1.00 88.00 98 THR A C 1
ATOM 776 O O . THR A 1 98 ? -18.408 4.708 2.247 1.00 88.00 98 THR A O 1
ATOM 779 N N . ASP A 1 99 ? -19.350 5.041 4.259 1.00 88.31 99 ASP A N 1
ATOM 780 C CA . ASP A 1 99 ? -19.864 6.397 4.033 1.00 88.31 99 ASP A CA 1
ATOM 781 C C . ASP A 1 99 ? -19.046 7.408 4.863 1.00 88.31 99 ASP A C 1
ATOM 783 O O . ASP A 1 99 ? -19.035 7.301 6.095 1.00 88.31 99 ASP A O 1
ATOM 787 N N . PRO A 1 100 ? -18.401 8.415 4.240 1.00 89.19 100 PRO A N 1
ATOM 788 C CA . PRO A 1 100 ? -17.679 9.463 4.959 1.00 89.19 100 PRO A CA 1
ATOM 789 C C . PRO A 1 100 ? -18.531 10.205 5.998 1.00 89.19 100 PRO A C 1
ATOM 791 O O . PRO A 1 100 ? -18.005 10.625 7.024 1.00 89.19 100 PRO A O 1
ATOM 794 N N . ALA A 1 101 ? -19.849 10.325 5.795 1.00 90.25 101 ALA A N 1
ATOM 795 C CA . ALA A 1 101 ? -20.724 10.997 6.757 1.00 90.25 101 ALA A CA 1
ATOM 796 C C . ALA A 1 101 ? -20.795 10.270 8.114 1.00 90.25 101 ALA A C 1
ATOM 798 O O . ALA A 1 101 ? -21.016 10.906 9.143 1.00 90.25 101 ALA A O 1
ATOM 799 N N . VAL A 1 102 ? -20.587 8.947 8.138 1.00 91.62 102 VAL A N 1
ATOM 800 C CA . VAL A 1 102 ? -20.508 8.167 9.386 1.00 91.62 102 VAL A CA 1
ATOM 801 C C . VAL A 1 102 ? -19.256 8.541 10.183 1.00 91.62 102 VAL A C 1
ATOM 803 O O . VAL A 1 102 ? -19.299 8.568 11.411 1.00 91.62 102 VAL A O 1
ATOM 806 N N . LEU A 1 103 ? -18.163 8.883 9.498 1.00 93.19 103 LEU A N 1
ATOM 807 C CA . LEU A 1 103 ? -16.909 9.268 10.142 1.00 93.19 103 LEU A CA 1
ATOM 808 C C . LEU A 1 103 ? -17.013 10.630 10.841 1.00 93.19 103 LEU A C 1
ATOM 810 O O . LEU A 1 103 ? -16.474 10.789 11.932 1.00 93.19 103 LEU A O 1
ATOM 814 N N . GLU A 1 104 ? -17.767 11.582 10.282 1.00 92.19 104 GLU A N 1
ATOM 815 C CA . GLU A 1 104 ? -18.035 12.863 10.958 1.00 92.19 104 GLU A CA 1
ATOM 816 C C . GLU A 1 104 ? -18.828 12.662 12.253 1.00 92.19 104 GLU A C 1
ATOM 818 O O . GLU A 1 104 ? -18.484 13.209 13.300 1.00 92.19 104 GLU A O 1
ATOM 823 N N . LEU A 1 105 ? -19.850 11.801 12.214 1.00 92.25 105 LEU A N 1
ATOM 824 C CA . LEU A 1 105 ? -20.617 11.447 13.408 1.00 92.25 105 LEU A CA 1
ATOM 825 C C . LEU A 1 105 ? -19.743 10.744 14.455 1.00 92.25 105 LEU A C 1
ATOM 827 O O . LEU A 1 105 ? -19.919 10.977 15.651 1.00 92.25 105 LEU A O 1
ATOM 831 N N . ALA A 1 106 ? -18.785 9.916 14.024 1.00 93.69 106 ALA A N 1
ATOM 832 C CA . ALA A 1 106 ? -17.822 9.283 14.919 1.00 93.69 106 ALA A CA 1
ATOM 833 C C . ALA A 1 106 ? -16.898 10.315 15.594 1.00 93.69 106 ALA A C 1
ATOM 835 O O . ALA A 1 106 ? -16.656 10.209 16.797 1.00 93.69 106 ALA A O 1
ATOM 836 N N . LEU A 1 107 ? -16.445 11.348 14.870 1.00 94.00 107 LEU A N 1
ATOM 837 C CA . LEU A 1 107 ? -15.682 12.462 15.451 1.00 94.00 107 LEU A CA 1
ATOM 838 C C . LEU A 1 107 ? -16.504 13.250 16.475 1.00 94.00 107 LEU A C 1
ATOM 840 O O . LEU A 1 107 ? -16.020 13.532 17.570 1.00 94.00 107 LEU A O 1
ATOM 844 N N . GLU A 1 108 ? -17.752 13.588 16.151 1.00 94.06 108 GLU A N 1
ATOM 845 C CA . GLU A 1 108 ? -18.647 14.282 17.083 1.00 94.06 108 GLU A CA 1
ATOM 846 C C . GLU A 1 108 ? -18.945 13.442 18.332 1.00 94.06 108 GLU A C 1
ATOM 848 O O . GLU A 1 108 ? -19.062 13.970 19.437 1.00 94.06 108 GLU A O 1
ATOM 853 N N . ALA A 1 109 ? -19.102 12.126 18.180 1.00 93.31 109 ALA A N 1
ATOM 854 C CA . ALA A 1 109 ? -19.285 11.211 19.300 1.00 93.31 109 ALA A CA 1
ATOM 855 C C . ALA A 1 109 ? -18.023 11.119 20.169 1.00 93.31 109 ALA A C 1
ATOM 857 O O . ALA A 1 109 ? -18.139 11.159 21.392 1.00 93.31 109 ALA A O 1
ATOM 858 N N . ALA A 1 110 ? -16.832 11.087 19.563 1.00 94.06 110 ALA A N 1
ATOM 859 C CA . ALA A 1 110 ? -15.565 11.078 20.292 1.00 94.06 110 ALA A CA 1
ATOM 860 C C . ALA A 1 110 ? -15.381 12.328 21.172 1.00 94.06 110 ALA A C 1
ATOM 862 O O . ALA A 1 110 ? -14.852 12.223 22.272 1.00 94.06 110 ALA A O 1
ATOM 863 N N . GLN A 1 111 ? -15.881 13.495 20.745 1.00 93.50 111 GLN A N 1
ATOM 864 C CA . GLN A 1 111 ? -15.841 14.735 21.541 1.00 93.50 111 GLN A CA 1
ATOM 865 C C . GLN A 1 111 ? -16.710 14.693 22.807 1.00 93.50 111 GLN A C 1
ATOM 867 O O . GLN A 1 111 ? -16.565 15.553 23.673 1.00 93.50 111 GLN A O 1
ATOM 872 N N . ARG A 1 112 ? -17.634 13.730 22.912 1.00 93.75 112 ARG A N 1
ATOM 873 C CA . ARG A 1 112 ? -18.485 13.547 24.097 1.00 93.75 112 ARG A CA 1
ATOM 874 C C . ARG A 1 112 ? -17.842 12.653 25.159 1.00 93.75 112 ARG A C 1
ATOM 876 O O . ARG A 1 112 ? -18.431 12.492 26.221 1.00 93.75 112 ARG A O 1
ATOM 883 N N . ILE A 1 113 ? -16.682 12.067 24.869 1.00 93.62 113 ILE A N 1
ATOM 884 C CA . ILE A 1 113 ? -15.898 11.303 25.839 1.00 93.62 113 ILE A CA 1
ATOM 885 C C . ILE A 1 113 ? -15.157 12.314 26.713 1.00 93.62 113 ILE A C 1
ATOM 887 O O . ILE A 1 113 ? -14.392 13.132 26.204 1.00 93.62 113 ILE A O 1
ATOM 891 N N . GLU A 1 114 ? -15.438 12.301 28.014 1.00 93.56 114 GLU A N 1
ATOM 892 C CA . GLU A 1 114 ? -14.941 13.322 28.940 1.00 93.56 114 GLU A CA 1
ATOM 893 C C . GLU A 1 114 ? -13.497 13.038 29.349 1.00 93.56 114 GLU A C 1
ATOM 895 O O . GLU A 1 114 ? -12.690 13.959 29.510 1.00 93.56 114 GLU A O 1
ATOM 900 N N . ALA A 1 115 ? -13.163 11.759 29.518 1.00 93.56 115 ALA A N 1
ATOM 901 C CA . ALA A 1 115 ? -11.841 11.373 29.964 1.00 93.56 115 ALA A CA 1
ATOM 902 C C . ALA A 1 115 ? -10.761 11.601 28.889 1.00 93.56 115 ALA A C 1
ATOM 904 O O . ALA A 1 115 ? -10.983 11.356 27.699 1.00 93.56 115 ALA A O 1
ATOM 905 N N . PRO A 1 116 ? -9.534 11.981 29.294 1.00 94.06 116 PRO A N 1
ATOM 906 C CA . PRO A 1 116 ? -8.409 12.082 28.376 1.00 94.06 116 PRO A CA 1
ATOM 907 C C . PRO A 1 116 ? -8.112 10.749 27.677 1.00 94.06 116 PRO A C 1
ATOM 909 O O . PRO A 1 116 ? -8.126 9.688 28.304 1.00 94.06 116 PRO A O 1
ATOM 912 N N . ALA A 1 117 ? -7.720 10.811 26.401 1.00 92.62 117 ALA A N 1
ATOM 913 C CA . ALA A 1 117 ? -7.399 9.636 25.584 1.00 92.62 117 ALA A CA 1
ATOM 914 C C . ALA A 1 117 ? -6.429 8.666 26.285 1.00 92.62 117 ALA A C 1
ATOM 916 O O . ALA A 1 117 ? -6.657 7.459 26.322 1.00 92.62 117 ALA A O 1
ATOM 917 N N . LYS A 1 118 ? -5.385 9.198 26.931 1.00 94.25 118 LYS A N 1
ATOM 918 C CA . LYS A 1 118 ? -4.398 8.369 27.627 1.00 94.25 118 LYS A CA 1
ATOM 919 C C . LYS A 1 118 ? -4.984 7.592 28.812 1.00 94.25 118 LYS A C 1
ATOM 921 O O . LYS A 1 118 ? -4.595 6.454 29.057 1.00 94.25 118 LYS A O 1
ATOM 926 N N . GLU A 1 119 ? -5.937 8.186 29.523 1.00 96.19 119 GLU A N 1
ATOM 927 C CA . GLU A 1 119 ? -6.616 7.535 30.643 1.00 96.19 119 GLU A CA 1
ATOM 928 C C . GLU A 1 119 ? -7.526 6.399 30.160 1.00 96.19 119 GLU A C 1
ATOM 930 O O . GLU A 1 119 ? -7.574 5.337 30.780 1.00 96.19 119 GLU A O 1
ATOM 935 N N . ILE A 1 120 ? -8.206 6.583 29.026 1.00 96.25 120 ILE A N 1
ATOM 936 C CA . ILE A 1 120 ? -8.988 5.527 28.367 1.00 96.25 120 ILE A CA 1
ATOM 937 C C . ILE A 1 120 ? -8.089 4.335 28.000 1.00 96.25 120 ILE A C 1
ATOM 939 O O . ILE A 1 120 ? -8.418 3.188 28.309 1.00 96.25 120 ILE A O 1
ATOM 943 N N . GLU A 1 121 ? -6.931 4.596 27.386 1.00 95.31 121 GLU A N 1
ATOM 944 C CA . GLU A 1 121 ? -5.967 3.552 27.015 1.00 95.31 121 GLU A CA 1
ATOM 945 C C . GLU A 1 121 ? -5.447 2.782 28.230 1.00 95.31 121 GLU A C 1
ATOM 947 O O . GLU A 1 121 ? -5.378 1.552 28.205 1.00 95.31 121 GLU A O 1
ATOM 952 N N . ASP A 1 122 ? -5.101 3.489 29.308 1.00 96.00 122 ASP A N 1
ATOM 953 C CA . ASP A 1 122 ? -4.571 2.875 30.525 1.00 96.00 122 ASP A CA 1
ATOM 954 C C . ASP A 1 122 ? -5.632 2.018 31.233 1.00 96.00 122 ASP A C 1
ATOM 956 O O . ASP A 1 122 ? -5.320 0.917 31.712 1.00 96.00 122 ASP A O 1
ATOM 960 N N . ARG A 1 123 ? -6.895 2.472 31.250 1.00 96.88 123 ARG A N 1
ATOM 961 C CA . ARG A 1 123 ? -8.040 1.695 31.752 1.00 96.88 123 ARG A CA 1
ATOM 962 C C . ARG A 1 123 ? -8.256 0.424 30.933 1.00 96.88 123 ARG A C 1
ATOM 964 O O . ARG A 1 123 ? -8.348 -0.660 31.518 1.00 96.88 123 ARG A O 1
ATOM 971 N N . TYR A 1 124 ? -8.247 0.524 29.604 1.00 96.50 124 TYR A N 1
ATOM 972 C CA . TYR A 1 124 ? -8.369 -0.636 28.718 1.00 96.50 124 TYR A CA 1
ATOM 973 C C . TYR A 1 124 ? -7.201 -1.620 28.891 1.00 96.50 124 TYR A C 1
ATOM 975 O O . TYR A 1 124 ? -7.409 -2.821 29.078 1.00 96.50 124 TYR A O 1
ATOM 983 N N . ALA A 1 125 ? -5.964 -1.122 28.951 1.00 95.56 125 ALA A N 1
ATOM 984 C CA . ALA A 1 125 ? -4.778 -1.940 29.194 1.00 95.56 125 ALA A CA 1
ATOM 985 C C . ALA A 1 125 ? -4.817 -2.638 30.565 1.00 95.56 125 ALA A C 1
ATOM 987 O O . ALA A 1 125 ? -4.353 -3.772 30.720 1.00 95.56 125 ALA A O 1
ATOM 988 N N . ALA A 1 126 ? -5.346 -1.974 31.597 1.00 95.62 126 ALA A N 1
ATOM 989 C CA . ALA A 1 126 ? -5.555 -2.579 32.909 1.00 95.62 126 ALA A CA 1
ATOM 990 C C . ALA A 1 126 ? -6.625 -3.678 32.874 1.00 95.62 126 ALA A C 1
ATOM 992 O O . ALA A 1 126 ? -6.438 -4.712 33.513 1.00 95.62 126 ALA A O 1
ATOM 993 N N . TRP A 1 127 ? -7.712 -3.485 32.122 1.00 96.19 127 TRP A N 1
ATOM 994 C CA . TRP A 1 127 ? -8.730 -4.513 31.909 1.00 96.19 127 TRP A CA 1
ATOM 995 C C . TRP A 1 127 ? -8.156 -5.735 31.177 1.00 96.19 127 TRP A C 1
ATOM 997 O O . TRP A 1 127 ? -8.278 -6.847 31.690 1.00 96.19 127 TRP A O 1
ATOM 1007 N N . MET A 1 128 ? -7.432 -5.546 30.066 1.00 95.50 128 MET A N 1
ATOM 1008 C CA . MET A 1 128 ? -6.829 -6.651 29.305 1.00 95.50 128 MET A CA 1
ATOM 1009 C C . MET A 1 128 ? -5.825 -7.465 30.129 1.00 95.50 128 MET A C 1
ATOM 1011 O O . MET A 1 128 ? -5.806 -8.687 30.039 1.00 95.50 128 MET A O 1
ATOM 1015 N N . ARG A 1 129 ? -5.015 -6.815 30.979 1.00 94.75 129 ARG A N 1
ATOM 1016 C CA . ARG A 1 129 ? -4.054 -7.508 31.863 1.00 94.75 129 ARG A CA 1
ATOM 1017 C C . ARG A 1 129 ? -4.708 -8.444 32.877 1.00 94.75 129 ARG A C 1
ATOM 1019 O O . ARG A 1 129 ? -4.037 -9.335 33.387 1.00 94.75 129 ARG A O 1
ATOM 1026 N N . ARG A 1 130 ? -5.981 -8.221 33.212 1.00 94.38 130 ARG A N 1
ATOM 1027 C CA . ARG A 1 130 ? -6.742 -9.092 34.121 1.00 94.38 130 ARG A CA 1
ATOM 1028 C C . ARG A 1 130 ? -7.330 -10.305 33.400 1.00 94.38 130 ARG A C 1
ATOM 1030 O O . ARG A 1 130 ? -7.765 -11.233 34.075 1.00 94.38 130 ARG A O 1
ATOM 1037 N N . GLN A 1 131 ? -7.349 -10.303 32.066 1.00 93.00 131 GLN A N 1
ATOM 1038 C CA . GLN A 1 131 ? -7.882 -11.411 31.285 1.00 93.00 131 GLN A CA 1
ATOM 1039 C C . GLN A 1 131 ? -6.905 -12.597 31.285 1.00 93.00 131 GLN A C 1
ATOM 1041 O O . GLN A 1 131 ? -5.691 -12.408 31.145 1.00 93.00 131 GLN A O 1
ATOM 1046 N N . PRO A 1 132 ? -7.401 -13.834 31.447 1.00 91.00 132 PRO A N 1
ATOM 1047 C CA . PRO A 1 132 ? -6.550 -15.014 31.500 1.00 91.00 132 PRO A CA 1
ATOM 1048 C C . PRO A 1 132 ? -5.843 -15.247 30.158 1.00 91.00 1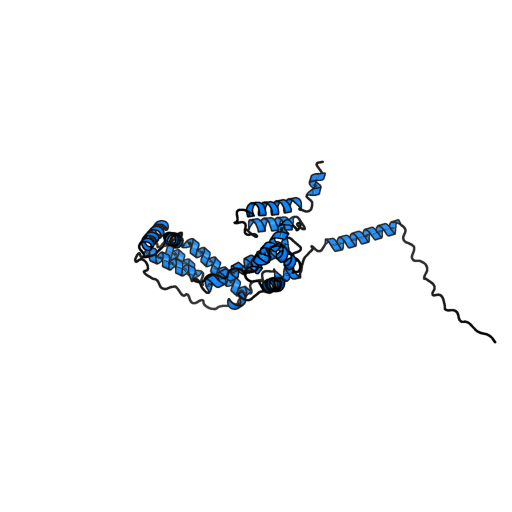32 PRO A C 1
ATOM 1050 O O . PRO A 1 132 ? -6.469 -15.240 29.103 1.00 91.00 132 PRO A O 1
ATOM 1053 N N . GLY A 1 133 ? -4.529 -15.489 30.204 1.00 88.69 133 GLY A N 1
ATOM 1054 C CA . GLY A 1 133 ? -3.733 -15.885 29.034 1.00 88.69 133 GLY A CA 1
ATOM 1055 C C . GLY A 1 133 ? -3.304 -14.754 28.090 1.00 88.69 133 GLY A C 1
ATOM 1056 O O . GLY A 1 133 ? -2.645 -15.039 27.094 1.00 88.69 133 GLY A O 1
ATOM 1057 N N . VAL A 1 134 ? -3.619 -13.488 28.387 1.00 90.38 134 VAL A N 1
ATOM 1058 C CA . VAL A 1 134 ? -3.227 -12.349 27.538 1.00 90.38 134 VAL A CA 1
ATOM 1059 C C . VAL A 1 134 ? -1.764 -11.963 27.776 1.00 90.38 134 VAL A C 1
ATOM 1061 O O . VAL A 1 134 ? -1.349 -11.666 28.897 1.00 90.38 134 VAL A O 1
ATOM 1064 N N . HIS A 1 135 ? -0.967 -11.940 26.705 1.00 92.56 135 HIS A N 1
ATOM 1065 C CA . HIS A 1 135 ? 0.457 -11.604 26.774 1.00 92.56 135 HIS A CA 1
ATOM 1066 C C . HIS A 1 135 ? 0.685 -10.077 26.877 1.00 92.56 135 HIS A C 1
ATOM 1068 O O . HIS A 1 135 ? -0.017 -9.318 26.205 1.00 92.56 135 HIS A O 1
ATOM 1074 N N . PRO A 1 136 ? 1.700 -9.578 27.618 1.00 91.69 136 PRO A N 1
ATOM 1075 C CA . PRO A 1 136 ? 1.958 -8.137 27.755 1.00 91.69 136 PRO A CA 1
ATOM 1076 C C . PRO A 1 136 ? 2.113 -7.368 26.435 1.00 91.69 136 PRO A C 1
ATOM 1078 O O . PRO A 1 136 ? 1.625 -6.247 26.323 1.00 91.69 136 PRO A O 1
ATOM 1081 N N . LEU A 1 137 ? 2.743 -7.972 25.418 1.00 92.81 137 LEU A N 1
ATOM 1082 C CA . LEU A 1 137 ? 2.847 -7.353 24.087 1.00 92.81 137 LEU A CA 1
ATOM 1083 C C . LEU A 1 137 ? 1.478 -7.184 23.418 1.00 92.81 137 LEU A C 1
ATOM 1085 O O . LEU A 1 137 ? 1.232 -6.159 22.796 1.00 92.81 137 LEU A O 1
ATOM 1089 N N . GLN A 1 138 ? 0.573 -8.151 23.583 1.00 92.50 138 GLN A N 1
ATOM 1090 C CA . GLN A 1 138 ? -0.781 -8.060 23.039 1.00 92.50 138 GLN A CA 1
ATOM 1091 C C . GLN A 1 138 ? -1.559 -6.915 23.693 1.00 92.50 138 GLN A C 1
ATOM 1093 O O . GLN A 1 138 ? -2.237 -6.170 22.993 1.00 92.50 138 GLN A O 1
ATOM 1098 N N . VAL A 1 139 ? -1.418 -6.737 25.013 1.00 93.44 139 VAL A N 1
ATOM 1099 C CA . VAL A 1 139 ? -1.997 -5.585 25.720 1.00 93.44 139 VAL A CA 1
ATOM 1100 C C . VAL A 1 139 ? -1.465 -4.286 25.131 1.00 93.44 139 VAL A C 1
ATOM 1102 O O . VAL A 1 139 ? -2.256 -3.433 24.747 1.00 93.44 139 VAL A O 1
ATOM 1105 N N . ALA A 1 140 ? -0.138 -4.160 25.026 1.00 91.12 140 ALA A N 1
ATOM 1106 C CA . ALA A 1 140 ? 0.500 -2.949 24.528 1.00 91.12 140 ALA A CA 1
ATOM 1107 C C . ALA A 1 140 ? 0.009 -2.587 23.119 1.00 91.12 140 ALA A C 1
ATOM 1109 O O . ALA A 1 140 ? -0.433 -1.461 22.911 1.00 91.12 140 ALA A O 1
ATOM 1110 N N . PHE A 1 141 ? 0.014 -3.538 22.178 1.00 89.31 141 PHE A N 1
ATOM 1111 C CA . PHE A 1 141 ? -0.438 -3.290 20.805 1.00 89.31 141 PHE A CA 1
ATOM 1112 C C . PHE A 1 141 ? -1.936 -2.993 20.700 1.00 89.31 141 PHE A C 1
ATOM 1114 O O . PHE A 1 141 ? -2.334 -2.176 19.875 1.00 89.31 141 PHE A O 1
ATOM 1121 N N . ALA A 1 142 ? -2.774 -3.619 21.527 1.00 89.69 142 ALA A N 1
ATOM 1122 C CA . ALA A 1 142 ? -4.214 -3.386 21.488 1.00 89.69 142 ALA A CA 1
ATOM 1123 C C . ALA A 1 142 ? -4.614 -2.028 22.094 1.00 89.69 142 ALA A C 1
ATOM 1125 O O . ALA A 1 142 ? -5.529 -1.380 21.581 1.00 89.69 142 ALA A O 1
ATOM 1126 N N . SER A 1 143 ? -3.944 -1.593 23.170 1.00 90.44 143 SER A N 1
ATOM 1127 C CA . SER A 1 143 ? -4.255 -0.333 23.857 1.00 90.44 143 SER A CA 1
ATOM 1128 C C . SER A 1 143 ? -3.580 0.892 23.249 1.00 90.44 143 SER A C 1
ATOM 1130 O O . SER A 1 143 ? -4.091 1.997 23.404 1.00 90.44 143 SER A O 1
ATOM 1132 N N . PHE A 1 144 ? -2.428 0.727 22.597 1.00 88.75 144 PHE A N 1
ATOM 1133 C CA . PHE A 1 144 ? -1.664 1.847 22.053 1.00 88.75 144 PHE A CA 1
ATOM 1134 C C . PHE A 1 144 ? -2.459 2.603 20.981 1.00 88.75 144 PHE A C 1
ATOM 1136 O O . PHE A 1 144 ? -2.931 2.004 20.013 1.00 88.75 144 PHE A O 1
ATOM 1143 N N . ASN A 1 145 ? -2.597 3.919 21.162 1.00 89.06 145 ASN A N 1
ATOM 1144 C CA . ASN A 1 145 ? -3.346 4.818 20.284 1.00 89.06 145 ASN A CA 1
ATOM 1145 C C . ASN A 1 145 ? -4.818 4.406 20.071 1.00 89.06 145 ASN A C 1
ATOM 1147 O O . ASN A 1 145 ? -5.433 4.752 19.061 1.00 89.06 145 ASN A O 1
ATOM 1151 N N . MET A 1 146 ? -5.399 3.630 21.000 1.00 92.69 146 MET A N 1
ATOM 1152 C CA . MET A 1 146 ? -6.781 3.148 20.890 1.00 92.69 146 MET A CA 1
ATOM 1153 C C . MET A 1 146 ? -7.784 4.296 20.964 1.00 92.69 146 MET A C 1
ATOM 1155 O O . MET A 1 146 ? -8.810 4.255 20.291 1.00 92.69 146 MET A O 1
ATOM 1159 N N . ALA A 1 147 ? -7.503 5.303 21.784 1.00 92.38 147 ALA A N 1
ATOM 1160 C CA . ALA A 1 147 ? -8.411 6.423 21.989 1.00 92.38 147 ALA A CA 1
ATOM 1161 C C . ALA A 1 147 ? -8.215 7.558 20.964 1.00 92.38 147 ALA A C 1
ATOM 1163 O O . ALA A 1 147 ? -8.960 8.535 20.987 1.00 92.38 147 ALA A O 1
ATOM 1164 N N . ASP A 1 148 ? -7.257 7.434 20.039 1.00 94.38 148 ASP A N 1
ATOM 1165 C CA . ASP A 1 148 ? -7.031 8.403 18.962 1.00 94.38 148 ASP A CA 1
ATOM 1166 C C . ASP A 1 148 ? -8.006 8.176 17.795 1.00 94.38 148 ASP A C 1
ATOM 1168 O O . ASP A 1 148 ? -7.656 7.713 16.706 1.00 94.38 148 ASP A O 1
ATOM 1172 N N . ILE A 1 149 ? -9.280 8.482 18.049 1.00 94.81 149 ILE A N 1
ATOM 1173 C CA . ILE A 1 149 ? -10.359 8.334 17.064 1.00 94.81 149 ILE A CA 1
ATOM 1174 C C . ILE A 1 149 ? -10.144 9.258 15.860 1.00 94.81 149 ILE A C 1
ATOM 1176 O O . ILE A 1 149 ? -10.488 8.885 14.742 1.00 94.81 149 ILE A O 1
ATOM 1180 N N . ALA A 1 150 ? -9.527 10.428 16.054 1.00 94.00 150 ALA A N 1
ATOM 1181 C CA . ALA A 1 150 ? -9.235 11.354 14.965 1.00 94.00 150 ALA A CA 1
ATOM 1182 C C . ALA A 1 150 ? -8.315 10.713 13.917 1.00 94.00 150 ALA A C 1
ATOM 1184 O O . ALA A 1 150 ? -8.638 10.716 12.730 1.00 94.00 150 ALA A O 1
ATOM 1185 N N . HIS A 1 151 ? -7.222 10.080 14.349 1.00 93.44 151 HIS A N 1
ATOM 1186 C CA . HIS A 1 151 ? -6.341 9.360 13.435 1.00 93.44 151 HIS A CA 1
ATOM 1187 C C . HIS A 1 151 ? -7.039 8.177 12.745 1.00 93.44 151 HIS A C 1
ATOM 1189 O O . HIS A 1 151 ? -6.844 7.960 11.547 1.00 93.44 151 HIS A O 1
ATOM 1195 N N . GLN A 1 152 ? -7.880 7.426 13.466 1.00 93.44 152 GLN A N 1
ATOM 1196 C CA . GLN A 1 152 ? -8.656 6.325 12.875 1.00 93.44 152 GLN A CA 1
ATOM 1197 C C . GLN A 1 152 ? -9.627 6.821 11.798 1.00 93.44 152 GLN A C 1
ATOM 1199 O O . GLN A 1 152 ? -9.770 6.182 10.756 1.00 93.44 152 GLN A O 1
ATOM 1204 N N . VAL A 1 153 ? -10.254 7.978 12.019 1.00 95.44 153 VAL A N 1
ATOM 1205 C CA . VAL A 1 153 ? -11.127 8.625 11.037 1.00 95.44 153 VAL A CA 1
ATOM 1206 C C . VAL A 1 153 ? -10.347 9.041 9.795 1.00 95.44 153 VAL A C 1
ATOM 1208 O O . VAL A 1 153 ? -10.802 8.742 8.693 1.00 95.44 153 VAL A O 1
ATOM 1211 N N . GLU A 1 154 ? -9.165 9.650 9.926 1.00 95.06 154 GLU A N 1
ATOM 1212 C CA . GLU A 1 154 ? -8.361 10.008 8.747 1.00 95.06 154 GLU A CA 1
ATOM 1213 C C . GLU A 1 154 ? -7.956 8.776 7.929 1.00 95.06 154 GLU A C 1
ATOM 1215 O O . GLU A 1 154 ? -8.124 8.755 6.708 1.00 95.06 154 GLU A O 1
ATOM 1220 N N . ARG A 1 155 ? -7.518 7.700 8.597 1.00 92.69 155 ARG A N 1
ATOM 1221 C CA . ARG A 1 155 ? -7.220 6.424 7.927 1.00 92.69 155 ARG A CA 1
ATOM 1222 C C . ARG A 1 155 ? -8.445 5.842 7.223 1.00 92.69 155 ARG A C 1
ATOM 1224 O O . ARG A 1 155 ? -8.328 5.316 6.118 1.00 92.69 155 ARG A O 1
ATOM 1231 N N . ALA A 1 156 ? -9.618 5.923 7.850 1.00 94.25 156 ALA A N 1
ATOM 1232 C CA . ALA A 1 156 ? -10.863 5.444 7.265 1.00 94.25 156 ALA A CA 1
ATOM 1233 C C . ALA A 1 156 ? -11.303 6.295 6.062 1.00 94.25 156 ALA A C 1
ATOM 1235 O O . ALA A 1 156 ? -11.757 5.733 5.066 1.00 94.25 156 ALA A O 1
ATOM 1236 N N . ARG A 1 157 ? -11.121 7.623 6.103 1.00 94.88 157 ARG A N 1
ATOM 1237 C CA . ARG A 1 157 ? -11.381 8.512 4.956 1.00 94.88 157 ARG A CA 1
ATOM 1238 C C . ARG A 1 157 ? -10.501 8.146 3.767 1.00 94.88 157 ARG A C 1
ATOM 1240 O O . ARG A 1 157 ? -11.017 7.999 2.662 1.00 94.88 157 ARG A O 1
ATOM 1247 N N . GLU A 1 158 ? -9.204 7.957 4.000 1.00 94.12 158 GLU A N 1
ATOM 1248 C CA . GLU A 1 158 ? -8.258 7.510 2.973 1.00 94.12 158 GLU A CA 1
ATOM 1249 C C . GLU A 1 158 ? -8.686 6.156 2.388 1.00 94.12 158 GLU A C 1
ATOM 1251 O O . GLU A 1 158 ? -8.818 6.025 1.172 1.00 94.12 158 GLU A O 1
ATOM 1256 N N . ARG A 1 159 ? -8.998 5.171 3.243 1.00 94.38 159 ARG A N 1
ATOM 1257 C CA . ARG A 1 159 ? -9.490 3.853 2.815 1.00 94.38 159 ARG A CA 1
ATOM 1258 C C . ARG A 1 159 ? -10.731 3.964 1.929 1.00 94.38 159 ARG A C 1
ATOM 1260 O O . ARG A 1 159 ? -10.754 3.352 0.866 1.00 94.38 159 ARG A O 1
ATOM 1267 N N . ILE A 1 160 ? -11.738 4.743 2.331 1.00 92.94 160 ILE A N 1
ATOM 1268 C CA . ILE A 1 160 ? -12.976 4.932 1.557 1.00 92.94 160 ILE A CA 1
ATOM 1269 C C . ILE A 1 160 ? -12.690 5.619 0.215 1.00 92.94 160 ILE A C 1
ATOM 1271 O O . ILE A 1 160 ? -13.215 5.192 -0.813 1.00 92.94 160 ILE A O 1
ATOM 1275 N N . ALA A 1 161 ? -11.849 6.657 0.203 1.00 93.38 161 ALA A N 1
ATOM 1276 C CA . ALA A 1 161 ? -11.500 7.381 -1.017 1.00 93.38 161 ALA A CA 1
ATOM 1277 C C . ALA A 1 161 ? -10.772 6.478 -2.026 1.00 93.38 161 ALA A C 1
ATOM 1279 O O . ALA A 1 161 ? -11.163 6.409 -3.191 1.00 93.38 161 ALA A O 1
ATOM 1280 N N . VAL A 1 162 ? -9.771 5.726 -1.566 1.00 93.81 162 VAL A N 1
ATOM 1281 C CA . VAL A 1 162 ? -8.992 4.801 -2.404 1.00 93.81 162 VAL A CA 1
ATOM 1282 C C . VAL A 1 162 ? -9.834 3.597 -2.836 1.00 93.81 162 VAL A C 1
ATOM 1284 O O . VAL A 1 162 ? -9.711 3.121 -3.962 1.00 93.81 162 VAL A O 1
ATOM 1287 N N . TYR A 1 163 ? -10.744 3.119 -1.983 1.00 92.75 163 TYR A N 1
ATOM 1288 C CA . TYR A 1 163 ? -11.725 2.104 -2.367 1.00 92.75 163 TYR A CA 1
ATOM 1289 C C . TYR A 1 163 ? -12.606 2.588 -3.526 1.00 92.75 163 TYR A C 1
ATOM 1291 O O . TYR A 1 163 ? -12.803 1.866 -4.506 1.00 92.75 163 TYR A O 1
ATOM 1299 N N . ALA A 1 164 ? -13.114 3.822 -3.436 1.00 91.62 164 ALA A N 1
ATOM 1300 C CA . ALA A 1 164 ? -13.923 4.432 -4.485 1.00 91.62 164 ALA A CA 1
ATOM 1301 C C . ALA A 1 164 ? -13.125 4.632 -5.785 1.00 91.62 164 ALA A C 1
ATOM 1303 O O . ALA A 1 164 ? -13.654 4.365 -6.864 1.00 91.62 164 ALA A O 1
ATOM 1304 N N . GLU A 1 165 ? -11.852 5.026 -5.694 1.00 93.25 165 GLU A N 1
ATOM 1305 C CA . GLU A 1 165 ? -10.932 5.066 -6.836 1.00 93.25 165 GLU A CA 1
ATOM 1306 C C . GLU A 1 165 ? -10.782 3.681 -7.481 1.00 93.25 165 GLU A C 1
ATOM 1308 O O . GLU A 1 165 ? -10.961 3.534 -8.691 1.00 93.25 165 GLU A O 1
ATOM 1313 N N . GLY A 1 166 ? -10.536 2.644 -6.677 1.00 93.94 166 GLY A N 1
ATOM 1314 C CA . GLY A 1 166 ? -10.429 1.268 -7.153 1.00 93.94 166 GLY A CA 1
ATOM 1315 C C . GLY A 1 166 ? -11.695 0.793 -7.866 1.00 93.94 166 GLY A C 1
ATOM 1316 O O . GLY A 1 166 ? -11.617 0.184 -8.933 1.00 93.94 166 GLY A O 1
ATOM 1317 N N . LEU A 1 167 ? -12.877 1.129 -7.345 1.00 93.25 167 LEU A N 1
ATOM 1318 C CA . LEU A 1 167 ? -14.137 0.869 -8.043 1.00 93.25 167 LEU A CA 1
ATOM 1319 C C . LEU A 1 167 ? -14.260 1.660 -9.350 1.00 93.25 167 LEU A C 1
ATOM 1321 O O . LEU A 1 167 ? -14.718 1.103 -10.343 1.00 93.25 167 LEU A O 1
ATOM 1325 N N . ALA A 1 168 ? -13.844 2.924 -9.382 1.00 92.38 168 ALA A N 1
ATOM 1326 C CA . ALA A 1 168 ? -13.896 3.746 -10.589 1.00 92.38 168 ALA A CA 1
ATOM 1327 C C . ALA A 1 168 ? -12.937 3.252 -11.688 1.00 92.38 168 ALA A C 1
ATOM 1329 O O . ALA A 1 168 ? -13.237 3.391 -12.873 1.00 92.38 168 ALA A O 1
ATOM 1330 N N . VAL A 1 169 ? -11.801 2.659 -11.316 1.00 94.25 169 VAL A N 1
ATOM 1331 C CA . VAL A 1 169 ? -10.810 2.121 -12.260 1.00 94.25 169 VAL A CA 1
ATOM 1332 C C . VAL A 1 169 ? -11.150 0.695 -12.700 1.00 94.25 169 VAL A C 1
ATOM 1334 O O . VAL A 1 169 ? -11.139 0.391 -13.893 1.00 94.25 169 VAL A O 1
ATOM 1337 N N . PHE A 1 170 ? -11.459 -0.198 -11.758 1.00 93.44 170 PHE A N 1
ATOM 1338 C CA . PHE A 1 170 ? -11.628 -1.630 -12.031 1.00 93.44 170 PHE A CA 1
ATOM 1339 C C . PHE A 1 170 ? -13.091 -2.068 -12.175 1.00 93.44 170 PHE A C 1
ATOM 1341 O O . PHE A 1 170 ? -13.364 -3.176 -12.641 1.00 93.44 170 PHE A O 1
ATOM 1348 N N . GLY A 1 171 ? -14.046 -1.241 -11.750 1.00 92.38 171 GLY A N 1
ATOM 1349 C CA . GLY A 1 171 ? -15.485 -1.522 -11.764 1.00 92.38 171 GLY A CA 1
ATOM 1350 C C . GLY A 1 171 ? -15.976 -2.430 -10.631 1.00 92.38 171 GLY A C 1
ATOM 1351 O O . GLY A 1 171 ? -17.152 -2.386 -10.279 1.00 92.38 171 GLY A O 1
ATOM 1352 N N . SER A 1 172 ? -15.115 -3.268 -10.046 1.00 92.44 172 SER A N 1
ATOM 1353 C CA . SER A 1 172 ? -15.464 -4.128 -8.906 1.00 92.44 172 SER A CA 1
ATOM 1354 C C . SER A 1 172 ? -14.231 -4.629 -8.155 1.00 92.44 172 SER A C 1
ATOM 1356 O O . SER A 1 172 ? -13.138 -4.692 -8.718 1.00 92.44 172 SER A O 1
ATOM 1358 N N . TYR A 1 173 ? -14.434 -5.080 -6.912 1.00 92.00 173 TYR A N 1
ATOM 1359 C CA . TYR A 1 173 ? -13.412 -5.769 -6.116 1.00 92.00 173 TYR A CA 1
ATOM 1360 C C . TYR A 1 173 ? -12.814 -6.979 -6.846 1.00 92.00 173 TYR A C 1
ATOM 1362 O O . TYR A 1 173 ? -11.603 -7.069 -7.020 1.00 92.00 173 TYR A O 1
ATOM 1370 N N . ALA A 1 174 ? -13.665 -7.878 -7.351 1.00 93.38 174 ALA A N 1
ATOM 1371 C CA . ALA A 1 174 ? -13.209 -9.075 -8.054 1.00 93.38 174 ALA A CA 1
ATOM 1372 C C . ALA A 1 174 ? -12.387 -8.731 -9.305 1.00 93.38 174 ALA A C 1
ATOM 1374 O O . ALA A 1 174 ? -11.416 -9.415 -9.610 1.00 93.38 174 ALA A O 1
ATOM 1375 N N . ALA A 1 175 ? -12.751 -7.663 -10.026 1.00 94.31 175 ALA A N 1
ATOM 1376 C CA . ALA A 1 175 ? -11.991 -7.213 -11.183 1.00 94.31 175 ALA A CA 1
ATOM 1377 C C . ALA A 1 175 ? -10.629 -6.621 -10.801 1.00 94.31 175 ALA A C 1
ATOM 1379 O O . ALA A 1 175 ? -9.669 -6.884 -11.524 1.00 94.31 175 ALA A O 1
ATOM 1380 N N . ALA A 1 176 ? -10.551 -5.883 -9.689 1.00 93.69 176 ALA A N 1
ATOM 1381 C CA . ALA A 1 176 ? -9.311 -5.310 -9.175 1.00 93.69 176 ALA A CA 1
ATOM 1382 C C . ALA A 1 176 ? -8.297 -6.391 -8.788 1.00 93.69 176 ALA A C 1
ATOM 1384 O O . ALA A 1 176 ? -7.115 -6.230 -9.068 1.00 93.69 176 ALA A O 1
ATOM 1385 N N . MET A 1 177 ? -8.752 -7.514 -8.224 1.00 93.88 177 MET A N 1
ATOM 1386 C CA . MET A 1 177 ? -7.882 -8.624 -7.799 1.00 93.88 177 MET A CA 1
ATOM 1387 C C . MET A 1 177 ? -7.382 -9.522 -8.939 1.00 93.88 177 MET A C 1
ATOM 1389 O O . MET A 1 177 ? -6.613 -10.447 -8.695 1.00 93.88 177 MET A O 1
ATOM 1393 N N . ARG A 1 178 ? -7.796 -9.284 -10.190 1.00 94.56 178 ARG A N 1
ATOM 1394 C CA . ARG A 1 178 ? -7.275 -10.033 -11.344 1.00 94.56 178 ARG A CA 1
ATOM 1395 C C . ARG A 1 178 ? -5.957 -9.453 -11.828 1.00 94.56 178 ARG A C 1
ATOM 1397 O O . ARG A 1 178 ? -5.784 -8.238 -11.834 1.00 94.56 178 ARG A O 1
ATOM 1404 N N . GLU A 1 179 ? -5.110 -10.334 -12.349 1.00 95.31 179 GLU A N 1
ATOM 1405 C CA . GLU A 1 179 ? -3.828 -9.992 -12.970 1.00 95.31 179 GLU A CA 1
ATOM 1406 C C . GLU A 1 179 ? -3.978 -8.896 -14.039 1.00 95.31 179 GLU A C 1
ATOM 1408 O O . GLU A 1 179 ? -4.733 -9.050 -15.010 1.00 95.31 179 GLU A O 1
ATOM 1413 N N . THR A 1 180 ? -3.224 -7.807 -13.889 1.00 96.56 180 THR A N 1
ATOM 1414 C CA . THR A 1 180 ? -3.114 -6.751 -14.900 1.00 96.56 180 THR A CA 1
ATOM 1415 C C . THR A 1 180 ? -2.166 -7.172 -16.035 1.00 96.56 180 THR A C 1
ATOM 1417 O O . THR A 1 180 ? -1.389 -8.121 -15.892 1.00 96.56 180 THR A O 1
ATOM 1420 N N . PRO A 1 181 ? -2.170 -6.475 -17.190 1.00 97.62 181 PRO A N 1
ATOM 1421 C CA . PRO A 1 181 ? -1.186 -6.724 -18.245 1.00 97.62 181 PRO A CA 1
ATOM 1422 C C . PRO A 1 181 ? 0.272 -6.567 -17.785 1.00 97.62 181 PRO A C 1
ATOM 1424 O O . PRO A 1 181 ? 1.137 -7.292 -18.270 1.00 97.62 181 PRO A O 1
ATOM 1427 N N . ALA A 1 182 ? 0.542 -5.644 -16.856 1.00 97.62 182 ALA A N 1
ATOM 1428 C CA . ALA A 1 182 ? 1.874 -5.440 -16.294 1.00 97.62 182 ALA A CA 1
ATOM 1429 C C . ALA A 1 182 ? 2.300 -6.622 -15.412 1.00 97.62 182 ALA A C 1
ATOM 1431 O O . ALA A 1 182 ? 3.412 -7.122 -15.556 1.00 97.62 182 ALA A O 1
ATOM 1432 N N . GLU A 1 183 ? 1.408 -7.118 -14.548 1.00 97.31 183 GLU A N 1
ATOM 1433 C CA . GLU A 1 183 ? 1.678 -8.303 -13.722 1.00 97.31 183 GLU A CA 1
ATOM 1434 C C . GLU A 1 183 ? 1.912 -9.538 -14.586 1.00 97.31 183 GLU A C 1
ATOM 1436 O O . GLU A 1 183 ? 2.878 -10.268 -14.382 1.00 97.31 183 GLU A O 1
ATOM 1441 N N . ARG A 1 184 ? 1.086 -9.722 -15.622 1.00 97.44 184 ARG A N 1
ATOM 1442 C CA . ARG A 1 184 ? 1.249 -10.822 -16.574 1.00 97.44 184 ARG A CA 1
ATOM 1443 C C . ARG A 1 184 ? 2.608 -10.782 -17.270 1.00 97.44 184 ARG A C 1
ATOM 1445 O O . ARG A 1 184 ? 3.244 -11.821 -17.380 1.00 97.44 184 ARG A O 1
ATOM 1452 N N . MET A 1 185 ? 3.088 -9.601 -17.670 1.00 97.50 185 MET A N 1
ATOM 1453 C CA . MET A 1 185 ? 4.434 -9.446 -18.240 1.00 97.50 185 MET A CA 1
ATOM 1454 C C . MET A 1 185 ? 5.520 -9.940 -17.271 1.00 97.50 185 MET A C 1
ATOM 1456 O O . MET A 1 185 ? 6.425 -10.666 -17.685 1.00 97.50 185 MET A O 1
ATOM 1460 N N . VAL A 1 186 ? 5.413 -9.607 -15.981 1.00 97.75 186 VAL A N 1
ATOM 1461 C CA . VAL A 1 186 ? 6.357 -10.072 -14.952 1.00 97.75 186 VAL A CA 1
ATOM 1462 C C . VAL A 1 186 ? 6.265 -11.588 -14.764 1.00 97.75 186 VAL A C 1
ATOM 1464 O O . VAL A 1 186 ? 7.289 -12.273 -14.746 1.00 97.75 186 VAL A O 1
ATOM 1467 N N . PHE A 1 187 ? 5.050 -12.126 -14.664 1.00 96.62 187 PHE A N 1
ATOM 1468 C CA . PHE A 1 187 ? 4.819 -13.552 -14.439 1.00 96.62 187 PHE A CA 1
ATOM 1469 C C . PHE A 1 187 ? 5.286 -14.404 -15.619 1.00 96.62 187 PHE A C 1
ATOM 1471 O O . PHE A 1 187 ? 5.934 -15.424 -15.401 1.00 96.62 187 PHE A O 1
ATOM 1478 N N . ASP A 1 188 ? 5.041 -13.960 -16.850 1.00 96.75 188 ASP A N 1
ATOM 1479 C CA . ASP A 1 188 ? 5.501 -14.641 -18.062 1.00 96.75 188 ASP A CA 1
ATOM 1480 C C . ASP A 1 188 ? 7.033 -14.568 -18.209 1.00 96.75 188 ASP A C 1
ATOM 1482 O O . ASP A 1 188 ? 7.649 -15.508 -18.709 1.00 96.75 188 ASP A O 1
ATOM 1486 N N . THR A 1 189 ? 7.662 -13.481 -17.741 1.00 96.19 189 THR A N 1
ATOM 1487 C CA . THR A 1 189 ? 9.127 -13.312 -17.770 1.00 96.19 189 THR A CA 1
ATOM 1488 C C . THR A 1 189 ? 9.836 -14.286 -16.829 1.00 96.19 189 THR A C 1
ATOM 1490 O O . THR A 1 189 ? 10.866 -14.855 -17.189 1.00 96.19 189 THR A O 1
ATOM 1493 N N . ILE A 1 190 ? 9.308 -14.464 -15.617 1.00 94.31 190 ILE A N 1
ATOM 1494 C CA . ILE A 1 190 ? 9.902 -15.352 -14.606 1.00 94.31 190 ILE A CA 1
ATOM 1495 C C . ILE A 1 190 ? 9.501 -16.807 -14.862 1.00 94.31 190 ILE A C 1
ATOM 1497 O O . ILE A 1 190 ? 10.308 -17.717 -14.676 1.00 94.31 190 ILE A O 1
ATOM 1501 N N . GLY A 1 191 ? 8.267 -17.028 -15.315 1.00 91.00 191 GLY A N 1
ATOM 1502 C CA . GLY A 1 191 ? 7.693 -18.352 -15.484 1.00 91.00 191 GLY A CA 1
ATOM 1503 C C . GLY A 1 191 ? 7.359 -19.031 -14.147 1.00 91.00 191 GLY A C 1
ATOM 1504 O O . GLY A 1 191 ? 7.118 -18.359 -13.138 1.00 91.00 191 GLY A O 1
ATOM 1505 N N . PRO A 1 192 ? 7.287 -20.375 -14.134 1.00 89.88 192 PRO A N 1
ATOM 1506 C CA . PRO A 1 192 ? 7.005 -21.147 -12.929 1.00 89.88 192 PRO A CA 1
ATOM 1507 C C . PRO A 1 192 ? 8.059 -20.923 -11.845 1.00 89.88 192 PRO A C 1
ATOM 1509 O O . PRO A 1 192 ? 9.260 -20.989 -12.109 1.00 89.88 192 PRO A O 1
ATOM 1512 N N . LEU A 1 193 ? 7.597 -20.706 -10.616 1.00 89.81 193 LEU A N 1
ATOM 1513 C CA . LEU A 1 193 ? 8.479 -20.505 -9.476 1.00 89.81 193 LEU A CA 1
ATOM 1514 C C . LEU A 1 193 ? 9.029 -21.843 -8.956 1.00 89.81 193 LEU A C 1
ATOM 1516 O O . LEU A 1 193 ? 8.287 -22.827 -8.903 1.00 89.81 193 LEU A O 1
ATOM 1520 N N . PRO A 1 194 ? 10.312 -21.890 -8.566 1.00 87.75 194 PRO A N 1
ATOM 1521 C CA . PRO A 1 194 ? 10.885 -23.031 -7.858 1.00 87.75 194 PRO A CA 1
ATOM 1522 C C . PRO A 1 194 ? 10.339 -23.148 -6.425 1.00 87.75 194 PRO A C 1
ATOM 1524 O O . PRO A 1 194 ? 9.803 -22.192 -5.855 1.00 87.75 194 PRO A O 1
ATOM 1527 N N . ASP A 1 195 ? 10.549 -24.315 -5.814 1.00 84.69 195 ASP A N 1
ATOM 1528 C CA . ASP A 1 195 ? 10.275 -24.525 -4.393 1.00 84.69 195 ASP A CA 1
ATOM 1529 C C . ASP A 1 195 ? 11.099 -23.536 -3.550 1.00 84.69 195 ASP A C 1
ATOM 1531 O O . ASP A 1 195 ? 12.329 -23.507 -3.622 1.00 84.69 195 ASP A O 1
ATOM 1535 N N . GLY A 1 196 ? 10.413 -22.715 -2.750 1.00 85.62 196 GLY A N 1
ATOM 1536 C CA . GLY A 1 196 ? 11.025 -21.647 -1.950 1.00 85.62 196 GLY A CA 1
ATOM 1537 C C . GLY A 1 196 ? 10.903 -20.237 -2.541 1.00 85.62 196 GLY A C 1
ATOM 1538 O O . GLY A 1 196 ? 11.379 -19.293 -1.913 1.00 85.62 196 GLY A O 1
ATOM 1539 N N . GLY A 1 197 ? 10.248 -20.082 -3.695 1.00 90.88 197 GLY A N 1
ATOM 1540 C CA . GLY A 1 197 ? 9.860 -18.780 -4.242 1.00 90.88 197 GLY A CA 1
ATOM 1541 C C . GLY A 1 197 ? 10.936 -18.087 -5.080 1.00 90.88 197 GLY A C 1
ATOM 1542 O O . GLY A 1 197 ? 12.031 -18.610 -5.307 1.00 90.88 197 GLY A O 1
ATOM 1543 N N . VAL A 1 198 ? 10.618 -16.888 -5.564 1.00 90.44 198 VAL A N 1
ATOM 1544 C CA . VAL A 1 198 ? 11.397 -16.116 -6.548 1.00 90.44 198 VAL A CA 1
ATOM 1545 C C . VAL A 1 198 ? 12.824 -15.829 -6.084 1.00 90.44 198 VAL A C 1
ATOM 1547 O O . VAL A 1 198 ? 13.756 -15.823 -6.888 1.00 90.44 198 VAL A O 1
ATOM 1550 N N . TRP A 1 199 ? 13.022 -15.641 -4.779 1.00 89.25 199 TRP A N 1
ATOM 1551 C CA . TRP A 1 199 ? 14.316 -15.266 -4.211 1.00 89.25 199 TRP A CA 1
ATOM 1552 C C . TRP A 1 199 ? 15.357 -16.386 -4.292 1.00 89.25 199 TRP A C 1
ATOM 1554 O O . TRP A 1 199 ? 16.555 -16.111 -4.235 1.00 89.25 199 TRP A O 1
ATOM 1564 N N . THR A 1 200 ? 14.927 -17.634 -4.496 1.00 92.69 200 THR A N 1
ATOM 1565 C CA . THR A 1 200 ? 15.838 -18.772 -4.696 1.00 92.69 200 THR A CA 1
ATOM 1566 C C . THR A 1 200 ? 16.559 -18.738 -6.046 1.00 92.69 200 THR A C 1
ATOM 1568 O O . THR A 1 200 ? 17.625 -19.338 -6.173 1.00 92.69 200 THR A O 1
ATOM 1571 N N . LEU A 1 201 ? 16.034 -18.007 -7.040 1.00 89.56 201 LEU A N 1
ATOM 1572 C CA . LEU A 1 201 ? 16.674 -17.847 -8.352 1.00 89.56 201 LEU A CA 1
ATOM 1573 C C . LEU A 1 201 ? 17.979 -17.040 -8.264 1.00 89.56 201 LEU A C 1
ATOM 1575 O O . LEU A 1 201 ? 18.879 -17.223 -9.080 1.00 89.56 201 LEU A O 1
ATOM 1579 N N . GLY A 1 202 ? 18.101 -16.172 -7.257 1.00 89.25 202 GLY A N 1
ATOM 1580 C CA . GLY A 1 202 ? 19.244 -15.283 -7.083 1.00 89.25 202 GLY A CA 1
ATOM 1581 C C . GLY A 1 202 ? 19.190 -14.036 -7.974 1.00 89.25 202 GLY A C 1
ATOM 1582 O O . GLY A 1 202 ? 18.549 -13.998 -9.026 1.00 89.25 202 GLY A O 1
ATOM 1583 N N . LYS A 1 203 ? 19.883 -12.980 -7.531 1.00 86.69 203 LYS A N 1
ATOM 1584 C CA . LYS A 1 203 ? 19.832 -11.649 -8.159 1.00 86.69 203 LYS A CA 1
ATOM 1585 C C . LYS A 1 203 ? 20.306 -11.650 -9.615 1.00 86.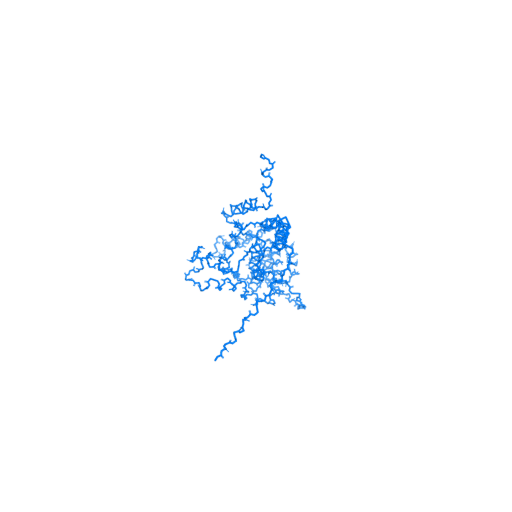69 203 LYS A C 1
ATOM 1587 O O . LYS A 1 203 ? 19.690 -10.982 -10.439 1.00 86.69 203 LYS A O 1
ATOM 1592 N N . ASP A 1 204 ? 21.367 -12.390 -9.928 1.00 88.31 204 ASP A N 1
ATOM 1593 C CA . ASP A 1 204 ? 21.961 -12.395 -11.271 1.00 88.31 204 ASP A CA 1
ATOM 1594 C C . ASP A 1 204 ? 21.007 -13.015 -12.302 1.00 88.31 204 ASP A C 1
ATOM 1596 O O . ASP A 1 204 ? 20.766 -12.432 -13.358 1.00 88.31 204 ASP A O 1
ATOM 1600 N N . VAL A 1 205 ? 20.377 -14.142 -11.956 1.00 92.44 205 VAL A N 1
ATOM 1601 C CA . VAL A 1 205 ? 19.384 -14.809 -12.813 1.00 92.44 205 VAL A CA 1
ATOM 1602 C C . VAL A 1 205 ? 18.157 -13.923 -13.010 1.00 92.44 205 VAL A C 1
ATOM 1604 O O . VAL A 1 205 ? 17.702 -13.750 -14.138 1.00 92.44 205 VAL A O 1
ATOM 1607 N N . LEU A 1 206 ? 17.642 -13.313 -11.936 1.00 91.25 206 LEU A N 1
ATOM 1608 C CA . LEU A 1 206 ? 16.526 -12.366 -12.032 1.00 91.25 206 LEU A CA 1
ATOM 1609 C C . LEU A 1 206 ? 16.873 -11.175 -12.932 1.00 91.25 206 LEU A C 1
ATOM 1611 O O . LEU A 1 206 ? 16.057 -10.777 -13.762 1.00 91.25 206 LEU A O 1
ATOM 1615 N N . GLY A 1 207 ? 18.097 -10.654 -12.824 1.00 91.56 207 GLY A N 1
ATOM 1616 C CA . GLY A 1 207 ? 18.610 -9.608 -13.703 1.00 91.56 207 GLY A CA 1
ATOM 1617 C C . GLY A 1 207 ? 18.609 -10.026 -15.174 1.00 91.56 207 GLY A C 1
ATOM 1618 O O . GLY A 1 207 ? 18.109 -9.286 -16.018 1.00 91.56 207 GLY A O 1
ATOM 1619 N N . GLU A 1 208 ? 19.102 -11.224 -15.495 1.00 93.31 208 GLU A N 1
ATOM 1620 C CA . GLU A 1 208 ? 19.109 -11.744 -16.870 1.00 93.31 208 GLU A CA 1
ATOM 1621 C C . GLU A 1 208 ? 17.710 -11.991 -17.443 1.00 93.31 208 GLU A C 1
ATOM 1623 O O . GLU A 1 208 ? 17.499 -11.796 -18.645 1.00 93.31 208 GLU A O 1
ATOM 1628 N N . LEU A 1 209 ? 16.766 -12.440 -16.612 1.00 94.25 209 LEU A N 1
ATOM 1629 C CA . LEU A 1 209 ? 15.375 -12.646 -17.010 1.00 94.25 209 LEU A CA 1
ATOM 1630 C C . LEU A 1 209 ? 14.704 -11.303 -17.302 1.00 94.25 209 LEU A C 1
ATOM 1632 O O . LEU A 1 209 ? 14.210 -11.083 -18.409 1.00 94.25 209 LEU A O 1
ATOM 1636 N N . PHE A 1 210 ? 14.752 -10.364 -16.354 1.00 96.25 210 PHE A N 1
ATOM 1637 C CA . PHE A 1 210 ? 14.122 -9.058 -16.527 1.00 96.25 210 PHE A CA 1
ATOM 1638 C C . PHE A 1 210 ? 14.788 -8.205 -17.606 1.00 96.25 210 PHE A C 1
ATOM 1640 O O . PHE A 1 210 ? 14.088 -7.454 -18.288 1.00 96.25 210 PHE A O 1
ATOM 1647 N N . ALA A 1 211 ? 16.087 -8.364 -17.868 1.00 93.69 211 ALA A N 1
ATOM 1648 C CA . ALA A 1 211 ? 16.756 -7.699 -18.987 1.00 93.69 211 ALA A CA 1
ATOM 1649 C C . ALA A 1 211 ? 16.128 -8.033 -20.357 1.00 93.69 211 ALA A C 1
ATOM 1651 O O . ALA A 1 211 ? 16.240 -7.238 -21.288 1.00 93.69 211 ALA A O 1
ATOM 1652 N N . ARG A 1 212 ? 15.440 -9.179 -20.483 1.00 92.81 212 ARG A N 1
ATOM 1653 C CA . ARG A 1 212 ? 14.745 -9.614 -21.713 1.00 92.81 212 ARG A CA 1
ATOM 1654 C C . ARG A 1 212 ? 13.282 -9.169 -21.781 1.00 92.81 212 ARG A C 1
ATOM 1656 O O . ARG A 1 212 ? 12.629 -9.412 -22.793 1.00 92.81 212 ARG A O 1
ATOM 1663 N N . SER A 1 213 ? 12.771 -8.561 -20.715 1.00 95.31 213 SER A N 1
ATOM 1664 C CA . SER A 1 213 ? 11.398 -8.063 -20.625 1.00 95.31 213 SER A CA 1
ATOM 1665 C C . SER A 1 213 ? 11.272 -6.617 -21.122 1.00 95.31 213 SER A C 1
ATOM 1667 O O . SER A 1 213 ? 12.232 -6.010 -21.605 1.00 95.31 213 SER A O 1
ATOM 1669 N N . VAL A 1 214 ? 10.073 -6.047 -21.003 1.00 96.75 214 VAL A N 1
ATOM 1670 C CA . VAL A 1 214 ? 9.818 -4.641 -21.328 1.00 96.75 214 VAL A CA 1
ATOM 1671 C C . VAL A 1 214 ? 10.443 -3.755 -20.250 1.00 96.75 214 VAL A C 1
ATOM 1673 O O . VAL A 1 214 ? 10.015 -3.779 -19.098 1.00 96.75 214 VAL A O 1
ATOM 1676 N N . ASN A 1 215 ? 11.445 -2.953 -20.613 1.00 97.25 215 ASN A N 1
ATOM 1677 C CA . ASN A 1 215 ? 12.214 -2.141 -19.664 1.00 97.25 215 ASN A CA 1
ATOM 1678 C C . ASN A 1 215 ? 12.105 -0.636 -19.940 1.00 97.25 215 ASN A C 1
ATOM 1680 O O . ASN A 1 215 ? 11.997 -0.246 -21.109 1.00 97.25 215 ASN A O 1
ATOM 1684 N N . PRO A 1 216 ? 12.145 0.206 -18.890 1.00 96.50 216 PRO A N 1
ATOM 1685 C CA . PRO A 1 216 ? 12.185 1.654 -19.056 1.00 96.50 216 PRO A CA 1
ATOM 1686 C C . PRO A 1 216 ? 13.494 2.073 -19.733 1.00 96.50 216 PRO A C 1
ATOM 1688 O O . PRO A 1 216 ? 14.548 1.487 -19.484 1.00 96.50 216 PRO A O 1
ATOM 1691 N N . VAL A 1 217 ? 13.441 3.106 -20.575 1.00 95.56 217 VAL A N 1
ATOM 1692 C CA . VAL A 1 217 ? 14.637 3.693 -21.214 1.00 95.56 217 VAL A CA 1
ATOM 1693 C C . VAL A 1 217 ? 14.935 5.110 -20.723 1.00 95.56 217 VAL A C 1
ATOM 1695 O O . VAL A 1 217 ? 15.931 5.708 -21.128 1.00 95.56 217 VAL A O 1
ATOM 1698 N N . THR A 1 218 ? 14.092 5.644 -19.836 1.00 94.56 218 THR A N 1
ATOM 1699 C CA . THR A 1 218 ? 14.239 6.968 -19.215 1.00 94.56 218 THR A CA 1
ATOM 1700 C C . THR A 1 218 ? 13.961 6.906 -17.717 1.00 94.56 218 THR A C 1
ATOM 1702 O O . THR A 1 218 ? 13.251 6.018 -17.243 1.00 94.56 218 THR A O 1
ATOM 1705 N N . LEU A 1 219 ? 14.473 7.876 -16.959 1.00 93.62 219 LEU A N 1
ATOM 1706 C CA . LEU A 1 219 ? 14.190 7.976 -15.525 1.00 93.62 219 LEU A CA 1
ATOM 1707 C C . LEU A 1 219 ? 12.718 8.327 -15.250 1.00 93.62 219 LEU A C 1
ATOM 1709 O O . LEU A 1 219 ? 12.163 7.913 -14.232 1.00 93.62 219 LEU A O 1
ATOM 1713 N N . THR A 1 220 ? 12.062 9.029 -16.176 1.00 93.69 220 THR A N 1
ATOM 1714 C CA . THR A 1 220 ? 10.614 9.272 -16.141 1.00 93.69 220 THR A CA 1
ATOM 1715 C C . THR A 1 220 ? 9.830 7.961 -16.199 1.00 93.69 220 THR A C 1
ATOM 1717 O O . THR A 1 220 ? 8.896 7.769 -15.420 1.00 93.69 220 THR A O 1
ATOM 1720 N N . GLU A 1 221 ? 10.219 7.047 -17.091 1.00 95.56 221 GLU A N 1
ATOM 1721 C CA . GLU A 1 221 ? 9.602 5.723 -17.222 1.00 95.56 221 GLU A CA 1
ATOM 1722 C C . GLU A 1 221 ? 9.888 4.844 -15.995 1.00 95.56 221 GLU A C 1
ATOM 1724 O O . GLU A 1 221 ? 8.967 4.208 -15.486 1.00 95.56 221 GLU A O 1
ATOM 1729 N N . VAL A 1 222 ? 11.107 4.882 -15.439 1.00 95.62 222 VAL A N 1
ATOM 1730 C CA . VAL A 1 222 ? 11.423 4.217 -14.157 1.00 95.62 222 VAL A CA 1
ATOM 1731 C C . VAL A 1 222 ? 10.474 4.696 -13.055 1.00 95.62 222 VAL A C 1
ATOM 1733 O O . VAL A 1 222 ? 9.836 3.887 -12.382 1.00 95.62 222 VAL A O 1
ATOM 1736 N N . ALA A 1 223 ? 10.321 6.013 -12.896 1.00 94.25 223 ALA A N 1
ATOM 1737 C CA . ALA A 1 223 ? 9.427 6.576 -11.890 1.00 94.25 223 ALA A CA 1
ATOM 1738 C C . ALA A 1 223 ? 7.949 6.232 -12.148 1.00 94.25 223 ALA A C 1
ATOM 1740 O O . ALA A 1 223 ? 7.187 6.060 -11.198 1.00 94.25 223 ALA A O 1
ATOM 1741 N N . ALA A 1 224 ? 7.525 6.130 -13.411 1.00 95.44 224 ALA A N 1
ATOM 1742 C CA . ALA A 1 224 ? 6.171 5.707 -13.762 1.00 95.44 224 ALA A CA 1
ATOM 1743 C C . ALA A 1 224 ? 5.895 4.260 -13.329 1.00 95.44 224 ALA A C 1
ATOM 1745 O O . ALA A 1 224 ? 4.879 4.012 -12.685 1.00 95.44 224 ALA A O 1
ATOM 1746 N N . GLU A 1 225 ? 6.819 3.332 -13.594 1.00 97.38 225 GLU A N 1
ATOM 1747 C CA . GLU A 1 225 ? 6.676 1.931 -13.182 1.00 97.38 225 GLU A CA 1
ATOM 1748 C C . GLU A 1 225 ? 6.649 1.771 -11.655 1.00 97.38 225 GLU A C 1
ATOM 1750 O O . GLU A 1 225 ? 5.767 1.098 -11.122 1.00 97.38 225 GLU A O 1
ATOM 1755 N N . LEU A 1 226 ? 7.546 2.441 -10.927 1.00 95.00 226 LEU A N 1
ATOM 1756 C CA . LEU A 1 226 ? 7.551 2.385 -9.459 1.00 95.00 226 LEU A CA 1
ATOM 1757 C C . LEU A 1 226 ? 6.258 2.957 -8.852 1.00 95.00 226 LEU A C 1
ATOM 1759 O O . LEU A 1 226 ? 5.692 2.371 -7.926 1.00 95.00 226 LEU A O 1
ATOM 1763 N N . ARG A 1 227 ? 5.739 4.063 -9.408 1.00 95.12 227 ARG A N 1
ATOM 1764 C CA . ARG A 1 227 ? 4.435 4.614 -9.006 1.00 95.12 227 ARG A CA 1
ATOM 1765 C C . ARG A 1 227 ? 3.289 3.665 -9.319 1.00 95.12 227 ARG A C 1
ATOM 1767 O O . ARG A 1 227 ? 2.400 3.532 -8.487 1.00 95.12 227 ARG A O 1
ATOM 1774 N N . TYR A 1 228 ? 3.312 3.013 -10.478 1.00 96.81 228 TYR A N 1
ATOM 1775 C CA . TYR A 1 228 ? 2.288 2.053 -10.871 1.00 96.81 228 TYR A CA 1
ATOM 1776 C C . TYR A 1 228 ? 2.183 0.901 -9.867 1.00 96.81 228 TYR A C 1
ATOM 1778 O O . TYR A 1 228 ? 1.083 0.599 -9.407 1.00 96.81 228 TYR A O 1
ATOM 1786 N N . TRP A 1 229 ? 3.310 0.301 -9.470 1.00 95.50 229 TRP A N 1
ATOM 1787 C CA . TRP A 1 229 ? 3.309 -0.798 -8.500 1.00 95.50 229 TRP A CA 1
ATOM 1788 C C . TRP A 1 229 ? 2.818 -0.358 -7.121 1.00 95.50 229 TRP A C 1
ATOM 1790 O O . TRP A 1 229 ? 1.932 -0.997 -6.550 1.00 95.50 229 TRP A O 1
ATOM 1800 N N . ARG A 1 230 ? 3.312 0.786 -6.629 1.00 92.56 230 ARG A N 1
ATOM 1801 C CA . ARG A 1 230 ? 2.854 1.371 -5.360 1.00 92.56 230 ARG A CA 1
ATOM 1802 C C . ARG A 1 230 ? 1.352 1.658 -5.384 1.00 92.56 230 ARG A C 1
ATOM 1804 O O . ARG A 1 230 ? 0.656 1.329 -4.428 1.00 92.56 230 ARG A O 1
ATOM 1811 N N . TRP A 1 231 ? 0.857 2.246 -6.470 1.00 94.81 231 TRP A N 1
ATOM 1812 C CA . TRP A 1 231 ? -0.561 2.536 -6.668 1.00 94.81 231 TRP A CA 1
ATOM 1813 C C . TRP A 1 231 ? -1.408 1.259 -6.683 1.00 94.81 231 TRP A C 1
ATOM 1815 O O . TRP A 1 231 ? -2.362 1.157 -5.915 1.00 94.81 231 TRP A O 1
ATOM 1825 N N . LEU A 1 232 ? -1.040 0.265 -7.499 1.00 95.56 232 LEU A N 1
ATOM 1826 C CA . LEU A 1 232 ? -1.803 -0.976 -7.641 1.00 95.56 232 LEU A CA 1
ATOM 1827 C C . LEU A 1 232 ? -1.895 -1.728 -6.309 1.00 95.56 232 LEU A C 1
ATOM 1829 O O . LEU A 1 232 ? -2.986 -2.145 -5.911 1.00 95.56 232 LEU A O 1
ATOM 1833 N N . GLY A 1 233 ? -0.765 -1.862 -5.608 1.00 93.12 233 GLY A N 1
ATOM 1834 C CA . GLY A 1 233 ? -0.713 -2.478 -4.285 1.00 93.12 233 GLY A CA 1
ATOM 1835 C C . GLY A 1 233 ? -1.562 -1.716 -3.270 1.00 93.12 233 GLY A C 1
ATOM 1836 O O . GLY A 1 233 ? -2.365 -2.318 -2.564 1.00 93.12 233 GLY A O 1
ATOM 1837 N N . HIS A 1 234 ? -1.462 -0.384 -3.247 1.00 93.00 234 HIS A N 1
ATOM 1838 C CA . HIS A 1 234 ? -2.232 0.450 -2.328 1.00 93.00 234 HIS A CA 1
ATOM 1839 C C . HIS A 1 234 ? -3.745 0.348 -2.562 1.00 93.00 234 HIS A C 1
ATOM 1841 O O . HIS A 1 234 ? -4.500 0.113 -1.617 1.00 93.00 234 HIS A O 1
ATOM 1847 N N . VAL A 1 235 ? -4.194 0.454 -3.817 1.00 94.69 235 VAL A N 1
ATOM 1848 C CA . VAL A 1 235 ? -5.613 0.312 -4.169 1.00 94.69 235 VAL A CA 1
ATOM 1849 C C . VAL A 1 235 ? -6.127 -1.066 -3.763 1.00 94.69 235 VAL A C 1
ATOM 1851 O O . VAL A 1 235 ? -7.137 -1.160 -3.066 1.00 94.69 235 VAL A O 1
ATOM 1854 N N . ARG A 1 236 ? -5.419 -2.145 -4.121 1.00 94.44 236 ARG A N 1
ATOM 1855 C CA . ARG A 1 236 ? -5.836 -3.507 -3.755 1.00 94.44 236 ARG A CA 1
ATOM 1856 C C . ARG A 1 236 ? -5.835 -3.747 -2.251 1.00 94.44 236 ARG A C 1
ATOM 1858 O O . ARG A 1 236 ? -6.750 -4.400 -1.749 1.00 94.44 236 ARG A O 1
ATOM 1865 N N . TRP A 1 237 ? -4.865 -3.197 -1.528 1.00 92.75 237 TRP A N 1
ATOM 1866 C CA . TRP A 1 237 ? -4.820 -3.279 -0.073 1.00 92.75 237 TRP A CA 1
ATOM 1867 C C . TRP A 1 237 ? -6.063 -2.641 0.550 1.00 92.75 237 TRP A C 1
ATOM 1869 O O . TRP A 1 237 ? -6.787 -3.309 1.282 1.00 92.75 237 TRP A O 1
ATOM 1879 N N . ARG A 1 238 ? -6.380 -1.386 0.197 1.00 92.88 238 ARG A N 1
ATOM 1880 C CA . ARG A 1 238 ? -7.569 -0.678 0.715 1.00 92.88 238 ARG A CA 1
ATOM 1881 C C . ARG A 1 238 ? -8.879 -1.342 0.300 1.00 92.88 238 ARG A C 1
ATOM 1883 O O . ARG A 1 238 ? -9.844 -1.358 1.068 1.00 92.88 238 ARG A O 1
ATOM 1890 N N . MET A 1 239 ? -8.910 -1.921 -0.898 1.00 93.12 239 MET A N 1
ATOM 1891 C CA . MET A 1 239 ? -10.030 -2.729 -1.368 1.00 93.12 239 MET A CA 1
ATOM 1892 C C . MET A 1 239 ? -10.227 -3.998 -0.540 1.00 93.12 239 MET A C 1
ATOM 1894 O O . MET A 1 239 ? -11.363 -4.297 -0.177 1.00 93.12 239 MET A O 1
ATOM 1898 N N . SER A 1 240 ? -9.143 -4.699 -0.203 1.00 92.75 240 SER A N 1
ATOM 1899 C CA . SER A 1 240 ? -9.169 -5.904 0.639 1.00 92.75 240 SER A CA 1
ATOM 1900 C C . SER A 1 240 ? -9.561 -5.565 2.074 1.00 92.75 240 SER A C 1
ATOM 1902 O O . SER A 1 240 ? -10.495 -6.157 2.594 1.00 92.75 240 SER A O 1
ATOM 1904 N N . GLU A 1 241 ? -8.947 -4.530 2.654 1.00 90.75 241 GLU A N 1
ATOM 1905 C CA . GLU A 1 241 ? -9.250 -4.001 3.994 1.00 90.75 241 GLU A CA 1
ATOM 1906 C C . GLU A 1 241 ? -10.725 -3.588 4.140 1.00 90.75 241 GLU A C 1
ATOM 1908 O O . GLU A 1 241 ? -11.300 -3.682 5.215 1.00 90.75 241 GLU A O 1
ATOM 1913 N N . THR A 1 242 ? -11.367 -3.131 3.062 1.00 90.75 242 THR A N 1
ATOM 1914 C CA . THR A 1 242 ? -12.798 -2.780 3.087 1.00 90.75 242 THR A CA 1
ATOM 1915 C C . THR A 1 242 ? -13.706 -3.999 2.906 1.00 90.75 242 THR A C 1
ATOM 1917 O O . THR A 1 242 ? -14.802 -4.024 3.460 1.00 90.75 242 THR A O 1
ATOM 1920 N N . ALA A 1 243 ? -13.289 -4.989 2.112 1.00 89.62 243 ALA A N 1
ATOM 1921 C CA . ALA A 1 243 ? -14.069 -6.202 1.863 1.00 89.62 243 ALA A CA 1
ATOM 1922 C C . ALA A 1 243 ? -14.013 -7.191 3.039 1.00 89.62 243 ALA A C 1
ATOM 1924 O O . ALA A 1 243 ? -15.005 -7.862 3.315 1.00 89.62 243 ALA A O 1
ATOM 1925 N N . ASP A 1 244 ? -12.869 -7.258 3.717 1.00 89.56 244 ASP A N 1
ATOM 1926 C CA . ASP A 1 244 ? -12.626 -8.071 4.904 1.00 89.56 244 ASP A CA 1
ATOM 1927 C C . ASP A 1 244 ? -11.790 -7.268 5.921 1.00 89.56 244 ASP A C 1
ATOM 1929 O O . ASP A 1 244 ? -10.560 -7.356 5.926 1.00 89.56 244 ASP A O 1
ATOM 1933 N N . PRO A 1 245 ? -12.436 -6.451 6.775 1.00 86.31 245 PRO A N 1
ATOM 1934 C CA . PRO A 1 245 ? -11.737 -5.606 7.744 1.00 86.31 245 PRO A CA 1
ATOM 1935 C C . PRO A 1 245 ? -10.974 -6.370 8.835 1.00 86.31 245 PRO A C 1
ATOM 1937 O O . PRO A 1 245 ? -10.145 -5.775 9.525 1.00 86.31 245 PRO A O 1
ATOM 1940 N N . ASP A 1 246 ? -11.274 -7.657 9.025 1.00 85.06 246 ASP A N 1
ATOM 1941 C CA . ASP A 1 246 ? -10.569 -8.562 9.941 1.00 85.06 246 ASP A CA 1
ATOM 1942 C C . ASP A 1 246 ? -9.517 -9.427 9.231 1.00 85.06 246 ASP A C 1
ATOM 1944 O O . ASP A 1 246 ? -8.717 -10.102 9.885 1.00 85.06 246 ASP A O 1
ATOM 1948 N N . GLY A 1 247 ? -9.518 -9.411 7.899 1.00 81.44 247 GLY A N 1
ATOM 1949 C CA . GLY A 1 247 ? -8.629 -10.193 7.062 1.00 81.44 247 GLY A CA 1
ATOM 1950 C C . GLY A 1 247 ? -7.197 -9.675 7.065 1.00 81.44 247 GLY A C 1
ATOM 1951 O O . GLY A 1 247 ? -6.913 -8.491 7.256 1.00 81.44 247 GLY A O 1
ATOM 1952 N N . TYR A 1 248 ? -6.268 -10.583 6.776 1.00 71.44 248 TYR A N 1
ATOM 1953 C CA . TYR A 1 248 ? -4.940 -10.181 6.333 1.00 71.44 248 TYR A CA 1
ATOM 1954 C C . TYR A 1 248 ? -5.070 -9.632 4.908 1.00 71.44 248 TYR A C 1
ATOM 1956 O O . TYR A 1 248 ? -5.613 -10.305 4.030 1.00 71.44 248 TYR A O 1
ATOM 1964 N N . GLY A 1 249 ? -4.631 -8.388 4.697 1.00 66.81 249 GLY A N 1
ATOM 1965 C CA . GLY A 1 249 ? -4.675 -7.740 3.388 1.00 66.81 249 GLY A CA 1
ATOM 1966 C C . GLY A 1 249 ? -3.898 -8.520 2.324 1.00 66.81 249 GLY A C 1
ATOM 1967 O O . GLY A 1 249 ? -3.101 -9.405 2.630 1.00 66.81 249 GLY A O 1
ATOM 1968 N N . ALA A 1 250 ? -4.141 -8.200 1.053 1.00 67.62 250 ALA A N 1
ATOM 1969 C CA . ALA A 1 250 ? -3.400 -8.808 -0.044 1.00 67.62 250 ALA A CA 1
ATOM 1970 C C . ALA A 1 250 ? -1.929 -8.357 -0.001 1.00 67.62 250 ALA A C 1
ATOM 1972 O O . ALA A 1 250 ? -1.634 -7.194 -0.287 1.00 67.62 250 ALA A O 1
ATOM 1973 N N . ASP A 1 251 ? -1.025 -9.273 0.347 1.00 72.06 251 ASP A N 1
ATOM 1974 C CA . ASP A 1 251 ? 0.416 -9.053 0.222 1.00 72.06 251 ASP A CA 1
ATOM 1975 C C . ASP A 1 251 ? 0.815 -8.926 -1.258 1.00 72.06 251 ASP A C 1
ATOM 1977 O O . ASP A 1 251 ? 0.206 -9.529 -2.149 1.00 72.06 251 ASP A O 1
ATOM 1981 N N . GLU A 1 252 ? 1.846 -8.122 -1.529 1.00 82.31 252 GLU A N 1
ATOM 1982 C CA . GLU A 1 252 ? 2.420 -8.020 -2.871 1.00 82.31 252 GLU A CA 1
ATOM 1983 C C . GLU A 1 252 ? 3.036 -9.368 -3.277 1.00 82.31 252 GLU A C 1
ATOM 1985 O O . GLU A 1 252 ? 3.772 -9.991 -2.510 1.00 82.31 252 GLU A O 1
ATOM 1990 N N . ASP A 1 253 ? 2.760 -9.813 -4.505 1.00 90.06 253 ASP A N 1
ATOM 1991 C CA . ASP A 1 253 ? 3.386 -11.011 -5.057 1.00 90.06 253 ASP A CA 1
ATOM 1992 C C . ASP A 1 253 ? 4.907 -10.816 -5.152 1.00 90.06 253 ASP A C 1
ATOM 1994 O O . ASP A 1 253 ? 5.398 -9.825 -5.704 1.00 90.06 253 ASP A O 1
ATOM 1998 N N . GLU A 1 254 ? 5.667 -11.785 -4.646 1.00 91.25 254 GLU A N 1
ATOM 1999 C CA . GLU A 1 254 ? 7.128 -11.713 -4.565 1.00 91.25 254 GLU A CA 1
ATOM 2000 C C . GLU A 1 254 ? 7.802 -11.432 -5.921 1.00 91.25 254 GLU A C 1
ATOM 2002 O O . GLU A 1 254 ? 8.857 -10.797 -5.982 1.00 91.25 254 GLU A O 1
ATOM 2007 N N . ARG A 1 255 ? 7.179 -11.837 -7.035 1.00 93.94 255 ARG A N 1
ATOM 2008 C CA . ARG A 1 255 ? 7.670 -11.569 -8.393 1.00 93.94 255 ARG A CA 1
ATOM 2009 C C . ARG A 1 255 ? 7.613 -10.084 -8.738 1.00 93.94 255 ARG A C 1
ATOM 2011 O O . ARG A 1 255 ? 8.508 -9.580 -9.418 1.00 93.94 255 ARG A O 1
ATOM 2018 N N . ILE A 1 256 ? 6.592 -9.381 -8.252 1.00 94.81 256 ILE A N 1
ATOM 2019 C CA . ILE A 1 256 ? 6.447 -7.930 -8.406 1.00 94.81 256 ILE A CA 1
ATOM 2020 C C . ILE A 1 256 ? 7.478 -7.212 -7.535 1.00 94.81 256 ILE A C 1
ATOM 2022 O O . ILE A 1 256 ? 8.165 -6.315 -8.025 1.00 94.81 256 ILE A O 1
ATOM 2026 N N . SER A 1 257 ? 7.692 -7.672 -6.297 1.00 91.31 257 SER A N 1
ATOM 2027 C CA . SER A 1 257 ? 8.791 -7.183 -5.452 1.00 91.31 257 SER A CA 1
ATOM 2028 C C . SER A 1 257 ? 10.157 -7.338 -6.142 1.00 91.31 257 SER A C 1
ATOM 2030 O O . SER A 1 257 ? 10.944 -6.391 -6.193 1.00 91.31 257 SER A O 1
ATOM 2032 N N . ALA A 1 258 ? 10.435 -8.501 -6.742 1.00 92.81 258 ALA A N 1
ATOM 2033 C CA . ALA A 1 258 ? 11.670 -8.742 -7.490 1.00 92.81 258 ALA A CA 1
ATOM 2034 C C . ALA A 1 258 ? 11.810 -7.806 -8.703 1.00 92.81 258 ALA A C 1
ATOM 2036 O O . ALA A 1 258 ? 12.889 -7.253 -8.939 1.00 92.81 258 ALA A O 1
ATOM 2037 N N . ARG A 1 259 ? 10.717 -7.579 -9.444 1.00 95.81 259 ARG A N 1
ATOM 2038 C CA . ARG A 1 259 ? 10.681 -6.630 -10.564 1.00 95.81 259 ARG A CA 1
ATOM 2039 C C . ARG A 1 259 ? 10.973 -5.203 -10.101 1.00 95.81 259 ARG A C 1
ATOM 2041 O O . ARG A 1 259 ? 11.765 -4.512 -10.738 1.00 95.81 259 ARG A O 1
ATOM 2048 N N . ARG A 1 260 ? 10.379 -4.768 -8.990 1.00 92.94 260 ARG A N 1
ATOM 2049 C CA . ARG A 1 260 ? 10.598 -3.439 -8.408 1.00 92.94 260 ARG A CA 1
ATOM 2050 C C . ARG A 1 260 ? 12.071 -3.215 -8.063 1.00 92.94 260 ARG A C 1
ATOM 2052 O O . ARG A 1 260 ? 12.639 -2.222 -8.511 1.00 92.94 260 ARG A O 1
ATOM 2059 N N . TYR A 1 261 ? 12.731 -4.168 -7.400 1.00 89.50 261 TYR A N 1
ATOM 2060 C CA . TYR A 1 261 ? 14.170 -4.058 -7.120 1.00 89.50 261 TYR A CA 1
ATOM 2061 C C . TYR A 1 261 ? 15.039 -4.006 -8.379 1.00 89.50 261 TYR A C 1
ATOM 2063 O O . TYR A 1 261 ? 16.045 -3.294 -8.398 1.00 89.50 261 TYR A O 1
ATOM 2071 N N . PHE A 1 262 ? 14.668 -4.746 -9.427 1.00 93.06 262 PHE A N 1
ATOM 2072 C CA . PHE A 1 262 ? 15.349 -4.667 -10.717 1.00 93.06 262 PHE A CA 1
ATOM 2073 C C . PHE A 1 262 ? 15.201 -3.269 -11.342 1.00 93.06 262 PHE A C 1
ATOM 2075 O O . PHE A 1 262 ? 16.194 -2.661 -11.733 1.00 93.06 262 PHE A O 1
ATOM 2082 N N . VAL A 1 263 ? 13.981 -2.724 -11.366 1.00 94.31 263 VAL A N 1
ATOM 2083 C CA . VAL A 1 263 ? 13.679 -1.405 -11.949 1.00 94.31 263 VAL A CA 1
ATOM 2084 C C . VAL A 1 263 ? 14.357 -0.269 -11.184 1.00 94.31 263 VAL A C 1
ATOM 2086 O O . VAL A 1 263 ? 14.871 0.668 -11.792 1.00 94.31 263 VAL A O 1
ATOM 2089 N N . GLU A 1 264 ? 14.431 -0.369 -9.858 1.00 91.06 264 GLU A N 1
ATOM 2090 C CA . GLU A 1 264 ? 15.181 0.572 -9.023 1.00 91.06 264 GLU A CA 1
ATOM 2091 C C . GLU A 1 264 ? 16.671 0.647 -9.396 1.00 91.06 264 GLU A C 1
ATOM 2093 O O . GLU A 1 264 ? 17.291 1.691 -9.197 1.00 91.06 264 GLU A O 1
ATOM 2098 N N . GLY A 1 265 ? 17.258 -0.418 -9.958 1.00 89.25 265 GLY A N 1
ATOM 2099 C CA . GLY A 1 265 ? 18.645 -0.416 -10.437 1.00 89.25 265 GLY A CA 1
ATOM 2100 C C . GLY A 1 265 ? 18.912 0.667 -11.487 1.00 89.25 265 GLY A C 1
ATOM 2101 O O . GLY A 1 265 ? 19.944 1.346 -11.433 1.00 89.25 265 GLY A O 1
ATOM 2102 N N . PHE A 1 266 ? 17.933 0.935 -12.360 1.00 91.50 266 PHE A N 1
ATOM 2103 C CA . PHE A 1 266 ? 18.044 1.959 -13.402 1.00 91.50 266 PHE A CA 1
ATOM 2104 C C . PHE A 1 266 ? 18.227 3.378 -12.850 1.00 91.50 266 PHE A C 1
ATOM 2106 O O . PHE A 1 266 ? 18.803 4.215 -13.544 1.00 91.50 266 PHE A O 1
ATOM 2113 N N . LEU A 1 267 ? 17.826 3.651 -11.599 1.00 90.50 267 LEU A N 1
ATOM 2114 C CA . LEU A 1 267 ? 18.044 4.950 -10.943 1.00 90.50 267 LEU A CA 1
ATOM 2115 C C . LEU A 1 267 ? 19.535 5.291 -10.774 1.00 90.50 267 LEU A C 1
ATOM 2117 O O . LEU A 1 267 ? 19.882 6.457 -10.595 1.00 90.50 267 LEU A O 1
ATOM 2121 N N . THR A 1 268 ? 20.412 4.285 -10.835 1.00 88.50 268 THR A N 1
ATOM 2122 C CA . THR A 1 268 ? 21.875 4.439 -10.767 1.00 88.50 268 THR A CA 1
ATOM 2123 C C . THR A 1 268 ? 22.599 4.095 -12.071 1.00 88.50 268 THR A C 1
ATOM 2125 O O . THR A 1 268 ? 23.822 4.185 -12.131 1.00 88.50 268 THR A O 1
ATOM 2128 N N . GLU A 1 269 ? 21.868 3.706 -13.119 1.00 88.75 269 GLU A N 1
ATOM 2129 C CA . GLU A 1 269 ? 22.444 3.300 -14.410 1.00 88.75 269 GLU A CA 1
ATOM 2130 C C . GLU A 1 269 ? 22.091 4.278 -15.534 1.00 88.75 269 GLU A C 1
ATOM 2132 O O . GLU A 1 269 ? 22.944 4.608 -16.360 1.00 88.75 269 GLU A O 1
ATOM 2137 N N . LEU A 1 270 ? 20.854 4.783 -15.559 1.00 90.25 270 LEU A N 1
ATOM 2138 C CA . LEU A 1 270 ? 20.409 5.744 -16.564 1.00 90.25 270 LEU A CA 1
ATOM 2139 C C . LEU A 1 270 ? 20.872 7.155 -16.203 1.00 90.25 270 LEU A C 1
ATOM 2141 O O . LEU A 1 270 ? 20.822 7.572 -15.046 1.00 90.25 270 LEU A O 1
ATOM 2145 N N . ALA A 1 271 ? 21.305 7.906 -17.212 1.00 89.00 271 ALA A N 1
ATOM 2146 C CA . ALA A 1 271 ? 21.516 9.341 -17.088 1.00 89.00 271 ALA A CA 1
ATOM 2147 C C . ALA A 1 271 ? 20.188 10.078 -17.340 1.00 89.00 271 ALA A C 1
ATOM 2149 O O . ALA A 1 271 ? 19.430 9.659 -18.221 1.00 89.00 271 ALA A O 1
ATOM 2150 N N . PRO A 1 272 ? 19.906 11.181 -16.626 1.00 90.12 272 PRO A N 1
ATOM 2151 C CA . PRO A 1 272 ? 18.756 12.015 -16.935 1.00 90.12 272 PRO A CA 1
ATOM 2152 C C . PRO A 1 272 ? 18.895 12.612 -18.338 1.00 90.12 272 PRO A C 1
ATOM 2154 O O . PRO A 1 272 ? 19.960 13.099 -18.723 1.00 90.12 272 PRO A O 1
A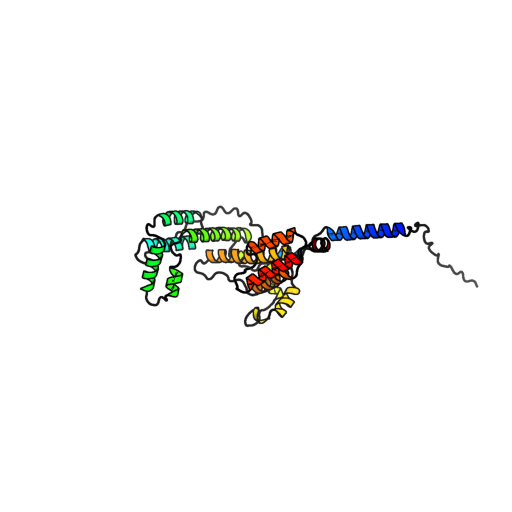TOM 2157 N N . LE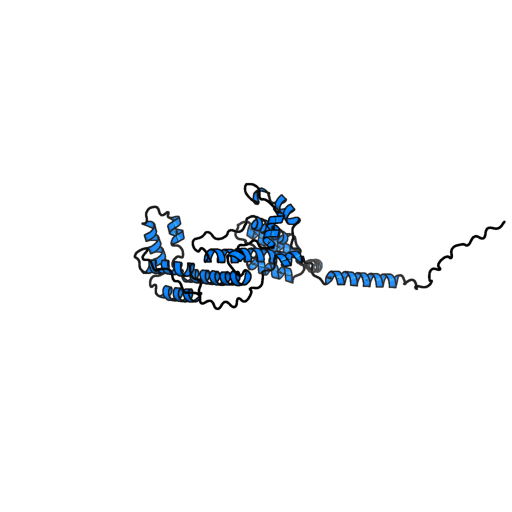U A 1 273 ? 17.801 12.607 -19.094 1.00 89.56 273 LEU A N 1
ATOM 2158 C CA . LEU A 1 273 ? 17.726 13.168 -20.441 1.00 89.56 273 LEU A CA 1
ATOM 2159 C C . LEU A 1 273 ? 17.955 14.677 -20.444 1.00 89.56 273 LEU A C 1
ATOM 2161 O O . LEU A 1 273 ? 18.588 15.224 -21.348 1.00 89.56 273 LEU A O 1
ATOM 2165 N N . ASP A 1 274 ? 17.414 15.355 -19.435 1.00 87.44 274 ASP A N 1
ATOM 2166 C CA . ASP A 1 274 ? 17.545 16.786 -19.225 1.00 87.44 274 ASP A CA 1
ATOM 2167 C C . ASP A 1 274 ? 17.418 17.140 -17.735 1.00 87.44 274 ASP A C 1
ATOM 2169 O O . ASP A 1 274 ? 17.144 16.305 -16.871 1.00 87.44 274 ASP A O 1
ATOM 2173 N N . ARG A 1 275 ? 17.642 18.419 -17.422 1.00 87.06 275 ARG A N 1
ATOM 2174 C CA . ARG A 1 275 ? 17.529 18.929 -16.052 1.00 87.06 275 ARG A CA 1
ATOM 2175 C C . ARG A 1 275 ? 16.103 18.824 -15.498 1.00 87.06 275 ARG A C 1
ATOM 2177 O O . ARG A 1 275 ? 15.947 18.747 -14.286 1.00 87.06 275 ARG A O 1
ATOM 2184 N N . VAL A 1 276 ? 15.082 18.849 -16.356 1.00 88.94 276 VAL A N 1
ATOM 2185 C CA . VAL A 1 276 ? 13.679 18.781 -15.928 1.00 88.94 276 VAL A CA 1
ATOM 2186 C C . VAL A 1 276 ? 13.364 17.378 -15.419 1.00 88.94 276 VAL A C 1
ATOM 2188 O O . VAL A 1 276 ? 12.823 17.241 -14.329 1.00 88.94 276 VAL A O 1
ATOM 2191 N N . GLU A 1 277 ? 13.776 16.343 -16.149 1.00 89.69 277 GLU A N 1
ATOM 2192 C CA . GLU A 1 277 ? 13.631 14.953 -15.714 1.00 89.69 277 GLU A CA 1
ATOM 2193 C C . GLU A 1 277 ? 14.365 14.686 -14.394 1.00 89.69 277 GLU A C 1
ATOM 2195 O O . GLU A 1 277 ? 13.806 14.057 -13.497 1.00 89.69 277 GLU A O 1
ATOM 2200 N N . ALA A 1 278 ? 15.583 15.212 -14.236 1.00 89.12 278 ALA A N 1
ATOM 2201 C CA . ALA A 1 278 ? 16.333 15.070 -12.991 1.00 89.12 278 ALA A CA 1
ATOM 2202 C C . ALA A 1 278 ? 15.616 15.710 -11.787 1.00 89.12 278 ALA A C 1
ATOM 2204 O O . ALA A 1 278 ? 15.595 15.122 -10.708 1.00 89.12 278 ALA A O 1
ATOM 2205 N N . LEU A 1 279 ? 15.020 16.897 -11.967 1.00 88.50 279 LEU A N 1
ATOM 2206 C CA . LEU A 1 279 ? 14.254 17.574 -10.915 1.00 88.50 279 LEU A CA 1
ATOM 2207 C C . LEU A 1 279 ? 12.974 16.807 -10.570 1.00 88.50 279 LEU A C 1
ATOM 2209 O O . LEU A 1 279 ? 12.735 16.541 -9.399 1.00 88.50 279 LEU A O 1
ATOM 2213 N N . HIS A 1 280 ? 12.209 16.367 -11.574 1.00 88.88 280 HIS A N 1
ATOM 2214 C CA . HIS A 1 280 ? 11.007 15.562 -11.340 1.00 88.88 280 HIS A CA 1
ATOM 2215 C C . HIS A 1 280 ? 11.309 14.255 -10.601 1.00 88.88 280 HIS A C 1
ATOM 2217 O O . HIS A 1 280 ? 10.516 13.819 -9.767 1.00 88.88 280 HIS A O 1
ATOM 2223 N N . LEU A 1 281 ? 12.444 13.614 -10.895 1.00 90.12 281 LEU A N 1
ATOM 2224 C CA . LEU A 1 281 ? 12.858 12.428 -10.156 1.00 90.12 281 LEU A CA 1
ATOM 2225 C C . LEU A 1 281 ? 13.265 12.769 -8.716 1.00 90.12 281 LEU A C 1
ATOM 2227 O O . LEU A 1 281 ? 12.918 12.021 -7.807 1.00 90.12 281 LEU A O 1
ATOM 2231 N N . ALA A 1 282 ? 13.978 13.876 -8.493 1.00 86.94 282 ALA A N 1
ATOM 2232 C CA . ALA A 1 282 ? 14.348 14.312 -7.147 1.00 86.94 282 ALA A CA 1
ATOM 2233 C C . ALA A 1 282 ? 13.111 14.590 -6.275 1.00 86.94 282 ALA A C 1
ATOM 2235 O O . ALA A 1 282 ? 13.064 14.121 -5.138 1.00 86.94 282 ALA A O 1
ATOM 2236 N N . ASP A 1 283 ? 12.100 15.266 -6.828 1.00 87.69 283 ASP A N 1
ATOM 2237 C CA . ASP A 1 283 ? 10.820 15.507 -6.153 1.00 87.69 283 ASP A CA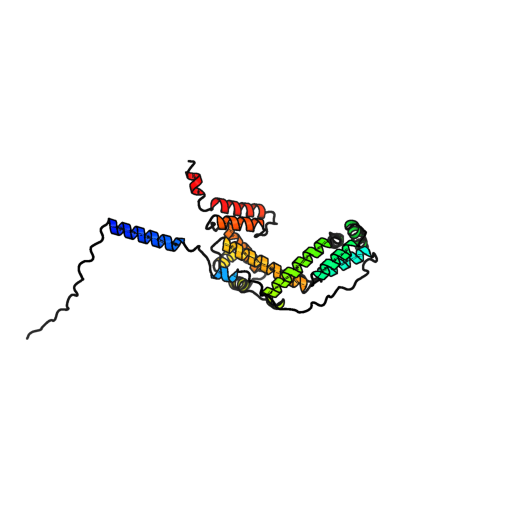 1
ATOM 2238 C C . ASP A 1 283 ? 10.113 14.179 -5.840 1.00 87.69 283 ASP A C 1
ATOM 2240 O O . ASP A 1 283 ? 9.734 13.925 -4.700 1.00 87.69 283 ASP A O 1
ATOM 2244 N N . ALA A 1 284 ? 10.040 13.261 -6.810 1.00 88.12 284 ALA A N 1
ATOM 2245 C CA . ALA A 1 284 ? 9.430 11.952 -6.588 1.00 88.12 284 ALA A CA 1
ATOM 2246 C C . ALA A 1 284 ? 10.150 11.139 -5.492 1.00 88.12 284 ALA A C 1
ATOM 2248 O O . ALA A 1 284 ? 9.503 10.465 -4.693 1.00 88.12 284 ALA A O 1
ATOM 2249 N N . LEU A 1 285 ? 11.485 11.195 -5.426 1.00 86.62 285 LEU A N 1
ATOM 2250 C CA . LEU A 1 285 ? 12.256 10.554 -4.356 1.00 86.62 285 LEU A CA 1
ATOM 2251 C C . LEU A 1 285 ? 11.969 11.186 -2.989 1.00 86.62 285 LEU A C 1
ATOM 2253 O O . LEU A 1 285 ? 11.882 10.455 -2.005 1.00 86.62 285 LEU A O 1
ATOM 2257 N N . ALA A 1 286 ? 11.802 12.511 -2.922 1.00 84.56 286 ALA A N 1
ATOM 2258 C CA . ALA A 1 286 ? 11.406 13.203 -1.696 1.00 84.56 286 ALA A CA 1
ATOM 2259 C C . ALA A 1 286 ? 9.998 12.787 -1.227 1.00 84.56 286 ALA A C 1
ATOM 2261 O O . ALA A 1 286 ? 9.779 12.635 -0.027 1.00 84.56 286 ALA A O 1
ATOM 2262 N N . ASP A 1 287 ? 9.096 12.492 -2.167 1.00 84.62 287 ASP A N 1
ATOM 2263 C CA . ASP A 1 287 ? 7.742 11.975 -1.910 1.00 84.62 287 ASP A CA 1
ATOM 2264 C C . ASP A 1 287 ? 7.703 10.452 -1.620 1.00 84.62 287 ASP A C 1
ATOM 2266 O O . ASP A 1 287 ? 6.637 9.836 -1.475 1.00 84.62 287 ASP A O 1
ATOM 2270 N N . GLY A 1 288 ? 8.870 9.807 -1.530 1.00 84.19 288 GLY A N 1
ATOM 2271 C CA . GLY A 1 288 ? 8.995 8.390 -1.186 1.00 84.19 288 GLY A CA 1
ATOM 2272 C C . GLY A 1 288 ? 8.723 7.437 -2.352 1.00 84.19 288 GLY A C 1
ATOM 2273 O O . GLY A 1 288 ? 8.122 6.382 -2.157 1.00 84.19 288 GLY A O 1
ATOM 2274 N N . LEU A 1 289 ? 9.125 7.790 -3.579 1.00 84.31 289 LEU A N 1
ATOM 2275 C CA . LEU A 1 289 ? 9.049 6.899 -4.751 1.00 84.31 289 LEU A CA 1
ATOM 2276 C C . LEU A 1 289 ? 9.682 5.519 -4.503 1.00 84.31 289 LEU A C 1
ATOM 2278 O O . LEU A 1 289 ? 9.217 4.524 -5.051 1.00 84.31 289 LEU A O 1
ATOM 2282 N N . VAL A 1 290 ? 10.732 5.475 -3.687 1.00 78.62 290 VAL A N 1
ATOM 2283 C CA . VAL A 1 290 ? 11.403 4.254 -3.238 1.00 78.62 290 VAL A CA 1
ATOM 2284 C C . VAL A 1 290 ? 11.204 4.149 -1.728 1.00 78.62 290 VAL A C 1
ATOM 2286 O O . VAL A 1 290 ? 11.265 5.164 -1.033 1.00 78.62 290 VAL A O 1
ATOM 2289 N N . ASP A 1 291 ? 10.950 2.942 -1.227 1.00 66.06 291 ASP A N 1
ATOM 2290 C CA . ASP A 1 291 ? 10.888 2.689 0.212 1.00 66.06 291 ASP A CA 1
ATOM 2291 C C . ASP A 1 291 ? 12.314 2.707 0.780 1.00 66.06 291 ASP A C 1
ATOM 2293 O O . ASP A 1 291 ? 13.156 1.898 0.397 1.00 66.06 291 ASP A O 1
ATOM 2297 N N . LEU A 1 292 ? 12.603 3.697 1.627 1.00 53.75 292 LEU A N 1
ATOM 2298 C CA . LEU A 1 292 ? 13.943 3.998 2.140 1.00 53.75 292 LEU A CA 1
ATOM 2299 C C . LEU A 1 292 ? 14.104 3.621 3.625 1.00 53.75 292 LEU A C 1
ATOM 2301 O O . LEU A 1 292 ? 14.968 4.173 4.308 1.00 53.75 292 LEU A O 1
ATOM 2305 N N . GLN A 1 293 ? 13.247 2.745 4.161 1.00 43.59 293 GLN A N 1
ATOM 2306 C CA . GLN A 1 293 ? 13.153 2.508 5.607 1.00 43.59 293 GLN A CA 1
ATOM 2307 C C . GLN A 1 293 ? 14.116 1.454 6.188 1.00 43.59 293 GLN A C 1
ATOM 2309 O O . GLN A 1 293 ? 14.093 1.246 7.404 1.00 43.59 293 GLN A O 1
ATOM 2314 N N . SER A 1 294 ? 15.010 0.832 5.407 1.00 46.53 294 SER A N 1
ATOM 2315 C CA . SER A 1 294 ? 16.104 0.028 5.980 1.00 46.53 294 SER A CA 1
ATOM 2316 C C . SER A 1 294 ? 17.384 0.857 6.176 1.00 46.53 294 SER A C 1
ATOM 2318 O O . SER A 1 294 ? 17.639 1.844 5.484 1.00 46.53 294 SER A O 1
ATOM 2320 N N . THR A 1 295 ? 18.238 0.453 7.123 1.00 44.94 295 THR A N 1
ATOM 2321 C CA . THR A 1 295 ? 19.501 1.144 7.456 1.00 44.94 295 THR A CA 1
ATOM 2322 C C . THR A 1 295 ? 20.499 1.244 6.293 1.00 44.94 295 THR A C 1
ATOM 2324 O O . THR A 1 295 ? 21.407 2.073 6.357 1.00 44.94 295 THR A O 1
ATOM 2327 N N . ASP A 1 296 ? 20.320 0.463 5.223 1.00 56.62 296 ASP A N 1
ATOM 2328 C CA . ASP A 1 296 ? 21.156 0.501 4.015 1.00 56.62 296 ASP A CA 1
ATOM 2329 C C . ASP A 1 296 ? 20.667 1.526 2.964 1.00 56.62 296 ASP A C 1
ATOM 2331 O O . ASP A 1 296 ? 21.415 1.896 2.049 1.00 56.62 296 ASP A O 1
ATOM 2335 N N . ASP A 1 297 ? 19.449 2.063 3.108 1.00 57.00 297 ASP A N 1
ATOM 2336 C CA . ASP A 1 297 ? 18.780 2.836 2.055 1.00 57.00 297 ASP A CA 1
ATOM 2337 C C . ASP A 1 297 ? 19.077 4.342 2.077 1.00 57.00 297 ASP A C 1
ATOM 2339 O O . ASP A 1 297 ? 19.062 4.986 1.027 1.00 57.00 297 ASP A O 1
ATOM 2343 N N . GLY A 1 298 ? 19.490 4.916 3.214 1.00 59.28 298 GLY A N 1
ATOM 2344 C CA . GLY A 1 298 ? 20.013 6.293 3.249 1.00 59.28 298 GLY A CA 1
ATOM 2345 C C . GLY A 1 298 ? 21.279 6.452 2.391 1.00 59.28 298 GLY A C 1
ATOM 2346 O O . GLY A 1 298 ? 21.453 7.439 1.672 1.00 59.28 298 GLY A O 1
ATOM 2347 N N . ALA A 1 299 ? 22.132 5.421 2.375 1.00 65.00 299 ALA A N 1
ATOM 2348 C CA . ALA A 1 299 ? 23.270 5.345 1.461 1.00 65.00 299 ALA A CA 1
ATOM 2349 C C . ALA A 1 299 ? 22.822 5.154 0.002 1.00 65.00 299 ALA A C 1
ATOM 2351 O O . ALA A 1 299 ? 23.512 5.591 -0.918 1.00 65.00 299 ALA A O 1
ATOM 2352 N N . ARG A 1 300 ? 21.673 4.513 -0.228 1.00 69.06 300 ARG A N 1
ATOM 2353 C CA . ARG A 1 300 ? 21.100 4.266 -1.555 1.00 69.06 300 ARG A CA 1
ATOM 2354 C C . ARG A 1 300 ? 20.500 5.530 -2.165 1.00 69.06 300 ARG A C 1
ATOM 2356 O O . ARG A 1 300 ? 20.838 5.853 -3.300 1.00 69.06 300 ARG A O 1
ATOM 2363 N N . GLN A 1 301 ? 19.724 6.299 -1.402 1.00 71.50 301 GLN A N 1
ATOM 2364 C CA . GLN A 1 301 ? 19.232 7.612 -1.828 1.00 71.50 301 GLN A CA 1
ATOM 2365 C C . GLN A 1 301 ? 20.397 8.555 -2.143 1.00 71.50 301 GLN A C 1
ATOM 2367 O O . GLN A 1 301 ? 20.409 9.190 -3.196 1.00 71.50 301 GLN A O 1
ATOM 2372 N N . ALA A 1 302 ? 21.419 8.591 -1.282 1.00 76.12 302 ALA A N 1
ATOM 2373 C CA . ALA A 1 302 ? 22.617 9.388 -1.525 1.00 76.12 302 ALA A CA 1
ATOM 2374 C C . ALA A 1 302 ? 23.345 8.971 -2.815 1.00 76.12 302 ALA A C 1
ATOM 2376 O O . ALA A 1 302 ? 23.777 9.840 -3.565 1.00 76.12 302 ALA A O 1
ATOM 2377 N N . LYS A 1 303 ? 23.437 7.666 -3.113 1.00 81.69 303 LYS A N 1
ATOM 2378 C CA . LYS A 1 303 ? 24.011 7.158 -4.375 1.00 81.69 303 LYS A CA 1
ATOM 2379 C C . LYS A 1 303 ? 23.194 7.573 -5.596 1.00 81.69 303 LYS A C 1
ATOM 2381 O O . LYS A 1 303 ? 23.786 7.972 -6.591 1.00 81.69 303 LYS A O 1
ATOM 2386 N N . ILE A 1 304 ? 21.863 7.500 -5.523 1.00 83.31 304 ILE A N 1
ATOM 2387 C CA . ILE A 1 304 ? 20.979 7.929 -6.618 1.00 83.31 304 ILE A CA 1
ATOM 2388 C C . ILE A 1 304 ? 21.146 9.433 -6.862 1.00 83.31 304 ILE A C 1
ATOM 2390 O O . ILE A 1 304 ? 21.387 9.851 -7.989 1.00 83.31 304 ILE A O 1
ATOM 2394 N N . LEU A 1 305 ? 21.093 10.253 -5.808 1.00 82.31 305 LEU A N 1
ATOM 2395 C CA . LEU A 1 305 ? 21.262 11.704 -5.923 1.00 82.31 305 LEU A CA 1
ATOM 2396 C C . LEU A 1 305 ? 22.663 12.092 -6.420 1.00 82.31 305 LEU A C 1
ATOM 2398 O O . LEU A 1 305 ? 22.787 12.961 -7.280 1.00 82.31 305 LEU A O 1
ATOM 2402 N N . ASP A 1 306 ? 23.719 11.438 -5.930 1.00 84.88 306 ASP A N 1
ATOM 2403 C CA . ASP A 1 306 ? 25.092 11.643 -6.407 1.00 84.88 306 ASP A CA 1
ATOM 2404 C C . ASP A 1 306 ? 25.238 11.259 -7.888 1.00 84.88 306 ASP A C 1
ATOM 2406 O O . ASP A 1 306 ? 25.812 12.024 -8.666 1.00 84.88 306 ASP A O 1
ATOM 2410 N N . HIS A 1 307 ? 24.659 10.130 -8.307 1.00 85.44 307 HIS A N 1
ATOM 2411 C CA . HIS A 1 307 ? 24.623 9.722 -9.713 1.00 85.44 307 HIS A CA 1
ATOM 2412 C C . HIS A 1 307 ? 23.900 10.751 -10.585 1.00 85.44 307 HIS A C 1
ATOM 2414 O O . HIS A 1 307 ? 24.446 11.169 -11.610 1.00 85.44 307 HIS A O 1
ATOM 2420 N N . LEU A 1 308 ? 22.729 11.232 -10.155 1.00 84.25 308 LEU A N 1
ATOM 2421 C CA . LEU A 1 308 ? 21.988 12.284 -10.857 1.00 84.25 308 LEU A CA 1
ATOM 2422 C C . LEU A 1 308 ? 22.836 13.545 -11.016 1.00 84.25 308 LEU A C 1
ATOM 2424 O O . LEU A 1 308 ? 23.002 14.032 -12.131 1.00 84.25 308 LEU A O 1
ATOM 2428 N N . LEU A 1 309 ? 23.440 14.041 -9.933 1.00 84.00 309 LEU A N 1
ATOM 2429 C CA . LEU A 1 309 ? 24.280 15.241 -9.966 1.00 84.00 309 LEU A CA 1
ATOM 2430 C C . LEU A 1 309 ? 25.490 15.094 -10.900 1.00 84.00 309 LEU A C 1
ATOM 2432 O O . LEU A 1 309 ? 25.873 16.061 -11.564 1.00 84.00 309 LEU A O 1
ATOM 2436 N N . ARG A 1 310 ? 26.090 13.901 -10.975 1.00 84.81 310 ARG A N 1
ATOM 2437 C CA . ARG A 1 310 ? 27.237 13.619 -11.856 1.00 84.81 310 ARG A CA 1
ATOM 2438 C C . ARG A 1 310 ? 26.852 13.493 -13.323 1.00 84.81 310 ARG A C 1
ATOM 2440 O O . ARG A 1 310 ? 27.652 13.852 -14.179 1.00 84.81 310 ARG A O 1
ATOM 2447 N N . THR A 1 311 ? 25.658 12.990 -13.612 1.00 84.00 311 THR A N 1
ATOM 2448 C CA . THR A 1 311 ? 25.211 12.683 -14.979 1.00 84.00 311 THR A CA 1
ATOM 2449 C C . THR A 1 311 ? 24.294 13.748 -15.582 1.00 84.00 311 THR A C 1
ATOM 2451 O O . THR A 1 311 ? 23.878 13.613 -16.731 1.00 84.00 311 THR A O 1
ATOM 2454 N N . LEU A 1 312 ? 24.028 14.839 -14.851 1.00 81.50 312 LEU A N 1
ATOM 2455 C CA . LEU A 1 312 ? 23.252 15.984 -15.330 1.00 81.50 312 LEU A CA 1
ATOM 2456 C C . LEU A 1 312 ? 23.803 16.543 -16.660 1.00 81.50 312 LEU A C 1
ATOM 2458 O O . LEU A 1 312 ? 24.958 16.985 -16.711 1.00 81.50 312 LEU A O 1
ATOM 2462 N N . PRO A 1 313 ? 22.974 16.632 -17.716 1.00 74.12 313 PRO A N 1
ATOM 2463 C CA . PRO A 1 313 ? 23.372 17.239 -18.979 1.00 74.12 313 PRO A CA 1
ATOM 2464 C C . PRO A 1 313 ? 23.829 18.692 -18.790 1.00 74.12 313 PRO A C 1
ATOM 2466 O O . PRO A 1 313 ? 23.057 19.552 -18.369 1.00 74.12 313 PRO A O 1
ATOM 2469 N N . GLY A 1 314 ? 25.092 18.975 -19.126 1.00 64.56 314 GLY A N 1
ATOM 2470 C CA . GLY A 1 314 ? 25.682 20.319 -19.062 1.00 64.56 314 GLY A CA 1
ATOM 2471 C C . GLY A 1 314 ? 26.580 20.604 -17.851 1.00 64.56 314 GLY A C 1
ATOM 2472 O O . GLY A 1 314 ? 27.237 21.644 -17.849 1.00 64.56 314 GLY A O 1
ATOM 2473 N N . SER A 1 315 ? 26.689 19.686 -16.886 1.00 56.00 315 SER A N 1
ATOM 2474 C CA . SER A 1 315 ? 27.537 19.829 -15.686 1.00 56.00 315 SER A CA 1
ATOM 2475 C C . SER A 1 315 ? 29.049 19.922 -15.986 1.00 56.00 315 SER A C 1
ATOM 2477 O O . SER A 1 315 ? 29.800 20.529 -15.219 1.00 56.00 315 SER A O 1
ATOM 2479 N N . ASP A 1 316 ? 29.500 19.405 -17.135 1.00 51.00 316 ASP A N 1
ATOM 2480 C CA . ASP A 1 316 ? 30.905 19.470 -17.571 1.00 51.00 316 ASP A CA 1
ATOM 2481 C C . ASP A 1 316 ? 31.326 20.844 -18.120 1.00 51.00 316 ASP A C 1
ATOM 2483 O O . ASP A 1 316 ? 32.501 21.211 -18.047 1.00 51.00 316 ASP A O 1
ATOM 2487 N N . ARG A 1 317 ? 30.390 21.652 -18.645 1.00 45.84 317 ARG A N 1
ATOM 2488 C CA . ARG A 1 317 ? 30.735 22.967 -19.224 1.00 45.84 317 ARG A CA 1
ATOM 2489 C C . ARG A 1 317 ? 31.107 24.009 -18.172 1.00 45.84 317 ARG A C 1
ATOM 2491 O O . ARG A 1 317 ? 31.825 24.948 -18.499 1.00 45.84 317 ARG A O 1
ATOM 2498 N N . GLU A 1 318 ? 30.677 23.830 -16.927 1.00 42.47 318 GLU A N 1
ATOM 2499 C CA . GLU A 1 318 ? 31.027 24.731 -15.823 1.00 42.47 318 GLU A CA 1
ATOM 2500 C C . GLU A 1 318 ? 32.348 24.347 -15.140 1.00 42.47 318 GLU A C 1
ATOM 2502 O O . GLU A 1 318 ? 33.043 25.221 -14.625 1.00 42.47 318 GLU A O 1
ATOM 2507 N N . ARG A 1 319 ? 32.775 23.075 -15.209 1.00 45.22 319 ARG A N 1
ATOM 2508 C CA . ARG A 1 319 ? 34.082 22.654 -14.664 1.00 45.22 319 ARG A CA 1
ATOM 2509 C C . ARG A 1 319 ? 35.260 23.044 -15.554 1.00 45.22 319 ARG A C 1
ATOM 2511 O O . ARG A 1 319 ? 36.334 23.314 -15.034 1.00 45.22 319 ARG A O 1
ATOM 2518 N N . SER A 1 320 ? 35.070 23.121 -16.872 1.00 43.94 320 SER A N 1
ATOM 2519 C CA . SER A 1 320 ? 36.122 23.563 -17.805 1.00 43.94 320 SER A CA 1
ATOM 2520 C C . SER A 1 320 ? 36.213 25.084 -17.988 1.00 43.94 320 SER A C 1
ATOM 2522 O O . SER A 1 320 ? 37.139 25.546 -18.644 1.00 43.94 320 SER A O 1
ATOM 2524 N N . ALA A 1 321 ? 35.282 25.867 -17.434 1.00 43.72 321 ALA A N 1
ATOM 2525 C CA . ALA A 1 321 ? 35.314 27.333 -17.506 1.00 43.72 321 ALA A CA 1
ATOM 2526 C C . ALA A 1 321 ? 36.073 27.995 -16.335 1.00 43.72 321 ALA A C 1
ATOM 2528 O O . ALA A 1 321 ? 36.321 29.196 -16.381 1.00 43.72 321 ALA A O 1
ATOM 2529 N N . ASN A 1 322 ? 36.459 27.215 -15.319 1.00 44.03 322 ASN A N 1
ATOM 2530 C CA . ASN A 1 322 ? 37.225 27.660 -14.147 1.00 44.03 322 ASN A CA 1
ATOM 2531 C C . ASN A 1 322 ? 38.598 26.959 -14.022 1.00 44.03 322 ASN A C 1
ATOM 2533 O O . ASN A 1 322 ? 39.150 26.893 -12.923 1.00 44.03 322 ASN A O 1
ATOM 2537 N N . GLY A 1 323 ? 39.128 26.413 -15.124 1.00 36.72 323 GLY A N 1
ATOM 2538 C CA . GLY A 1 323 ? 40.465 25.809 -15.208 1.00 36.72 323 GLY A CA 1
ATOM 2539 C C . GLY A 1 323 ? 41.442 26.669 -15.992 1.00 36.72 323 GLY A C 1
ATOM 2540 O O . GLY A 1 323 ? 41.024 27.196 -17.047 1.00 36.72 323 GLY A O 1
#

Sequence (323 aa):
MSQQTTTPKKRGRPATGQALSGAERQRRYRERKKARDRVTCDEKPSNPEHQRLFTIPEPQVSQSTAISVRTLPEQQAVTGDHEVDACLWLREVCKTATDPAVLELALEAAQRIEAPAKEIEDRYAAWMRRQPGVHPLQVAFASFNMADIAHQVERARERIAVYAEGLAVFGSYAAAMRETPAERMVFDTIGPLPDGGVWTLGKDVLGELFARSVNPVTLTEVAAELRYWRWLGHVRWRMSETADPDGYGADEDERISARRYFVEGFLTELAPLDRVEALHLADALADGLVDLQSTDDGARQAKILDHLLRTLPGSDRERSANG

Secondary structure (DSSP, 8-state):
-----------PPPP------HHHHHHHHHHHHHHHHHHTTSS----HHHHHHHPPPPPP----------PPPPP--SSS-HHHHHHHHHHHHHHH--SHHHHHHHHHHHTT--S-HHHHHHHHHHHHHTSTT--HHHHHHHHTTTT-HHHHHHHHHHHHHHHHHHHHHHSSHHHHTSPPHHHHHHHHHH-SPPTT-GGGG-HHHHHHHHTTS---SSHHHHHHHHHHHHHHHHHHHHHHHHH-TTSPP-PPPHHHHHHHHHHHHGGGTSPPSSHHHHHHHHHHHHTTSS---STTHHHHHHHHHHHHHHH-TTHHHHHSS--

pLDDT: mean 82.69, std 17.47, range [32.12, 97.75]

Radius of gyration: 32.32 Å; chains: 1; bounding box: 68×52×131 Å

Organism: NCBI:txid765913

Foldseek 3Di:
DDDDDDDDDDDDDDDDPPDDDPVRVVVVVVVVVVVVVVVVPPDDDWQVVLCVQLADDD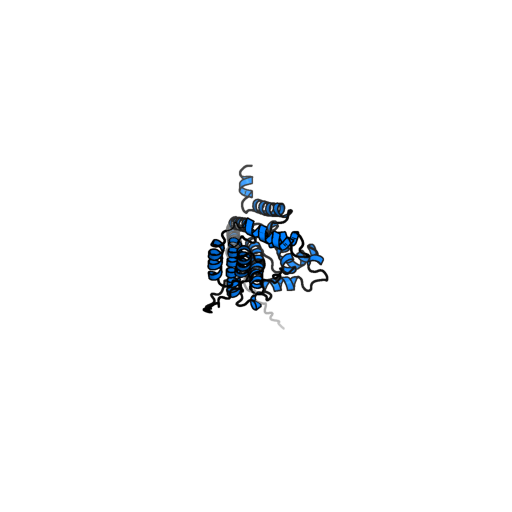FAPDPDPDDPDDDADDQDCPQVPPLLSLLVSLLVQLLQDLDLVSLVVSVVSLVPRPDDLVVSLVSQLVSQVPDPPRDNVNSCVCSPCSSVSVVSSVVSVVLNVLLSSLCRGQVDLVSLPDDGPNNVQLCVLQDDADPPGDCVCPLVNLLVSCVPTRATQALVSLLSNLVSLVSSQVSQQSSQCNVCVPDDGDDDHVSSVSVNVSSLVCLLVHAHPAPVSLVVSVVCVVVCSDPQPDPCRVVVNVNSNVSHCVRHPPNVVVVVVVD